Protein AF-A0A704VZH7-F1 (afdb_monomer_lite)

Sequence (239 aa):
MVPSTFSRLNAARALPVVLAALLFAGCGTQAPDQSAAYMQGSAQADSAFYLHQMQQSADDSKTNWQLLAIHALLKEGKSQQAVDLFNQLPQNLNDTQRREQSLLAVEIKLAQKDVAGAQALLDKLKPADFAPNQQARYWQAQIVASQGRPSLTLLRALIAQEPLLAAKDKQKNIDATWQALSAMTQDQARTLVINADENVLQGWLDLQRVWFDNRNDPDMLKAGIADWQKRYPQNPGAK

Secondary structure (DSSP, 8-state):
-----PPP-------------------------TTHHHHTTSS---HHHHHHHHHH--HHHHHHHHHHHHHHHHHTT-HHHHHHHHHT--S---HHHHHHHHHHHHHHHHHTT-HHHHHHHHTT--GGGS-HHHHHHHHHHHHHHTTT---HHHHHHHHHHGGGS-HHHHHHHHHHHHHHHHHS-HHHHHT----TT-HHHHHHHHHHHHHHHHTT-HHHHHHHHHHHHHH-TTSGGG-

pLDDT: mean 87.65, std 16.59, range [35.72, 98.38]

Foldseek 3Di:
DDDDDDDDDDDDDDDDDDDDDDPPPPPPPPDPLPLPCVLLPVDDDALVVLVVQLVVDDDPSNLSSLLNSLVRCLVVLVLVVSVVSLVVHDPDDDPSSVLSNLLSQLSSCVSVVVLVSSVVSLVPDDLVSDRLVSSLSSLVSQCSSCVLAQDPSNLCSLQSNLVSDDPVCNVVSVVSNLSSLLPDDPVRLVPDDDDPPPLLVVLSSQLSVLCVVCVVPPVSSVVSLQVSLVVCVPHSVSD

Structure (mmCIF, N/CA/C/O backbone):
data_AF-A0A704VZH7-F1
#
_entry.id   AF-A0A704VZH7-F1
#
loop_
_atom_site.group_PDB
_atom_site.id
_atom_site.type_symbol
_atom_site.label_atom_id
_atom_site.label_alt_id
_atom_site.label_comp_id
_atom_site.label_asym_id
_atom_site.label_entity_id
_atom_site.label_seq_id
_atom_site.pdbx_PDB_ins_code
_atom_site.Cartn_x
_atom_site.Cartn_y
_atom_site.Cartn_z
_atom_site.occupancy
_atom_site.B_iso_or_equiv
_atom_site.auth_seq_id
_atom_site.auth_comp_id
_atom_site.auth_asym_id
_atom_site.auth_atom_id
_atom_site.pdbx_PDB_model_num
ATOM 1 N N . MET A 1 1 ? -4.395 47.688 85.787 1.00 43.88 1 MET A N 1
ATOM 2 C CA . MET A 1 1 ? -5.096 46.440 86.161 1.00 43.88 1 MET A CA 1
ATOM 3 C C . MET A 1 1 ? -6.572 46.619 85.857 1.00 43.88 1 MET A C 1
ATOM 5 O O . MET A 1 1 ? -7.073 47.710 86.085 1.00 43.88 1 MET A O 1
ATOM 9 N N . VAL A 1 2 ? -7.218 45.533 85.423 1.00 35.72 2 VAL A N 1
ATOM 10 C CA . VAL A 1 2 ? -8.653 45.351 85.112 1.00 35.72 2 VAL A CA 1
ATOM 11 C C . VAL A 1 2 ? -9.038 45.605 83.636 1.00 35.72 2 VAL A C 1
ATOM 13 O O . VAL A 1 2 ? -8.547 46.566 83.046 1.00 35.72 2 VAL A O 1
ATOM 16 N N . PRO A 1 3 ? -9.822 44.690 83.017 1.00 46.97 3 PRO A N 1
ATOM 17 C CA . PRO A 1 3 ? -9.696 44.324 81.609 1.00 46.97 3 PRO A CA 1
ATOM 18 C C . PRO A 1 3 ? -10.975 44.550 80.773 1.00 46.97 3 PRO A C 1
ATOM 20 O O . PRO A 1 3 ? -11.988 45.069 81.231 1.00 46.97 3 PRO A O 1
ATOM 23 N N . SER A 1 4 ? -10.867 44.113 79.520 1.00 42.38 4 SER A N 1
ATOM 24 C CA . SER A 1 4 ? -11.836 43.981 78.431 1.00 42.38 4 SER A CA 1
ATOM 25 C C . SER A 1 4 ? -13.270 43.583 78.806 1.00 42.38 4 SER A C 1
ATOM 27 O O . SER A 1 4 ? -13.470 42.628 79.546 1.00 42.38 4 SER A O 1
ATOM 29 N N . THR A 1 5 ? -14.251 44.169 78.111 1.00 37.44 5 THR A N 1
ATOM 30 C CA . THR A 1 5 ? -15.445 43.460 77.607 1.00 37.44 5 THR A CA 1
ATOM 31 C C . THR A 1 5 ? -15.926 44.135 76.313 1.00 37.44 5 THR A C 1
ATOM 33 O O . THR A 1 5 ? -16.300 45.301 76.322 1.00 37.44 5 THR A O 1
ATOM 36 N N . PHE A 1 6 ? -15.890 43.418 75.184 1.00 43.56 6 PHE A N 1
ATOM 37 C CA . PHE A 1 6 ? -16.587 43.817 73.957 1.00 43.56 6 PHE A CA 1
ATOM 38 C C . PHE A 1 6 ? -17.848 42.971 73.789 1.00 43.56 6 PHE A C 1
ATOM 40 O O . PHE A 1 6 ? -17.854 41.759 74.009 1.00 43.56 6 PHE A O 1
ATOM 47 N N . SER A 1 7 ? -18.916 43.678 73.443 1.00 39.81 7 SER A N 1
ATOM 48 C CA . SER A 1 7 ? -20.311 43.267 73.460 1.00 39.81 7 SER A CA 1
ATOM 49 C C . SER A 1 7 ? -20.682 42.245 72.387 1.00 39.81 7 SER A C 1
ATOM 51 O O . SER A 1 7 ? -20.271 42.335 71.233 1.00 39.81 7 SER A O 1
ATOM 53 N N . ARG A 1 8 ? -21.583 41.333 72.764 1.00 43.78 8 ARG A N 1
ATOM 54 C CA . ARG A 1 8 ? -22.487 40.643 71.837 1.00 43.78 8 ARG A CA 1
ATOM 55 C C . ARG A 1 8 ? -23.510 41.642 71.302 1.00 43.78 8 ARG A C 1
ATOM 57 O O . ARG A 1 8 ? -24.107 42.351 72.105 1.00 43.78 8 ARG A O 1
ATOM 64 N N . LEU A 1 9 ? -23.802 41.605 70.004 1.00 47.41 9 LEU A N 1
ATOM 65 C CA . LEU A 1 9 ? -25.050 42.130 69.444 1.00 47.41 9 LEU A CA 1
ATOM 66 C C . LEU A 1 9 ? -25.565 41.170 68.364 1.00 47.41 9 LEU A C 1
ATOM 68 O O . LEU A 1 9 ? -24.988 41.032 67.291 1.00 47.41 9 LEU A O 1
ATOM 72 N N . ASN A 1 10 ? -26.657 40.490 68.714 1.00 40.19 10 ASN A N 1
ATOM 73 C CA . ASN A 1 10 ? -27.564 39.799 67.807 1.00 40.19 10 ASN A CA 1
ATOM 74 C C . ASN A 1 10 ? -28.525 40.828 67.192 1.00 40.19 10 ASN A C 1
ATOM 76 O O . ASN A 1 10 ? -29.166 41.568 67.933 1.00 40.19 10 ASN A O 1
ATOM 80 N N . ALA A 1 11 ? -28.708 40.796 65.874 1.00 48.50 11 ALA A N 1
ATOM 81 C CA . ALA A 1 11 ? -29.891 41.317 65.181 1.00 48.50 11 ALA A CA 1
ATOM 82 C C . ALA A 1 11 ? -30.062 40.475 63.901 1.00 48.50 11 ALA A C 1
ATOM 84 O O . ALA A 1 11 ? -29.218 40.506 63.017 1.00 48.50 11 ALA A O 1
ATOM 85 N N . ALA A 1 12 ? -30.916 39.451 63.894 1.00 44.41 12 ALA A N 1
ATOM 86 C CA . ALA A 1 12 ? -32.364 39.513 63.683 1.00 44.41 12 ALA A CA 1
ATOM 87 C C . ALA A 1 12 ? -32.774 39.926 62.250 1.00 44.41 12 ALA A C 1
ATOM 89 O O . ALA A 1 12 ? -32.899 41.100 61.938 1.00 44.41 12 ALA A O 1
ATOM 90 N N . ARG A 1 13 ? -33.044 38.883 61.447 1.00 47.06 13 ARG A N 1
ATOM 91 C CA . ARG A 1 13 ? -34.144 38.706 60.473 1.00 47.06 13 ARG A CA 1
ATOM 92 C C . ARG A 1 13 ? -34.463 39.833 59.476 1.00 47.06 13 ARG A C 1
ATOM 94 O O . ARG A 1 13 ? -35.111 40.803 59.838 1.00 47.06 13 ARG A O 1
ATOM 101 N N . ALA A 1 14 ? -34.301 39.512 58.191 1.00 41.50 14 ALA A N 1
ATOM 102 C CA . ALA A 1 14 ? -35.403 39.518 57.219 1.00 41.50 14 ALA A CA 1
ATOM 103 C C . ALA A 1 14 ? -34.992 38.720 55.966 1.00 41.50 14 ALA A C 1
ATOM 105 O O . ALA A 1 14 ? -34.075 39.108 55.252 1.00 41.50 14 ALA A O 1
ATOM 106 N N . LEU A 1 15 ? -35.662 37.592 55.718 1.00 50.41 15 LEU A N 1
ATOM 107 C CA . LEU A 1 15 ? -35.654 36.906 54.424 1.00 50.41 15 LEU A CA 1
ATOM 108 C C . LEU A 1 15 ? -36.840 37.446 53.610 1.00 50.41 15 LEU A C 1
ATOM 110 O O . LEU A 1 15 ? -37.916 37.635 54.184 1.00 50.41 15 LEU A O 1
ATOM 114 N N . PRO A 1 16 ? -36.702 37.560 52.284 1.00 53.34 16 PRO A N 1
ATOM 115 C CA . PRO A 1 16 ? -37.671 36.857 51.460 1.00 53.34 16 PRO A CA 1
ATOM 116 C C . PRO A 1 16 ? -37.002 36.018 50.371 1.00 53.34 16 PRO A C 1
ATOM 118 O O . PRO A 1 16 ? -36.033 36.402 49.722 1.00 53.34 16 PRO A O 1
ATOM 121 N N . VAL A 1 17 ? -37.579 34.834 50.213 1.00 52.22 17 VAL A N 1
ATOM 122 C CA . VAL A 1 17 ? -37.352 33.846 49.167 1.00 52.22 17 VAL A CA 1
ATOM 123 C C . VAL A 1 17 ? -37.644 34.461 47.797 1.00 52.22 17 VAL A C 1
ATOM 125 O O . VAL A 1 17 ? -38.766 34.895 47.555 1.00 52.22 17 VAL A O 1
ATOM 128 N N . VAL A 1 18 ? -36.678 34.406 46.877 1.00 52.62 18 VAL A N 1
ATOM 129 C CA . VAL A 1 18 ? -36.961 34.331 45.437 1.00 52.62 18 VAL A CA 1
ATOM 130 C C . VAL A 1 18 ? -36.195 33.143 44.878 1.00 52.62 18 VAL A C 1
ATOM 132 O O . VAL A 1 18 ? -34.998 33.183 44.605 1.00 52.62 18 VAL A O 1
ATOM 135 N N . LEU A 1 19 ? -36.944 32.053 44.773 1.00 47.94 19 LEU A N 1
ATOM 136 C CA . LEU A 1 19 ? -36.647 30.867 44.000 1.00 47.94 19 LEU A CA 1
ATOM 137 C C . LEU A 1 19 ? -36.715 31.270 42.515 1.00 47.94 19 LEU A C 1
ATOM 139 O O . LEU A 1 19 ? -37.806 31.416 41.970 1.00 47.94 19 LEU A O 1
ATOM 143 N N . ALA A 1 20 ? -35.570 31.489 41.868 1.00 50.47 20 ALA A N 1
ATOM 144 C CA . ALA A 1 20 ? -35.488 31.588 40.412 1.00 50.47 20 ALA A CA 1
ATOM 145 C C . ALA A 1 20 ? -34.953 30.260 39.876 1.00 50.47 20 ALA A C 1
ATOM 147 O O . ALA A 1 20 ? -33.755 29.981 39.876 1.00 50.47 20 ALA A O 1
ATOM 148 N N . ALA A 1 21 ? -35.906 29.414 39.503 1.00 51.66 21 ALA A N 1
ATOM 149 C CA . ALA A 1 21 ? -35.691 28.195 38.759 1.00 51.66 21 ALA A CA 1
ATOM 150 C C . ALA A 1 21 ? -35.175 28.502 37.341 1.00 51.66 21 ALA A C 1
ATOM 152 O O . ALA A 1 21 ? -35.457 29.559 36.783 1.00 51.66 21 ALA A O 1
ATOM 153 N N . LEU A 1 22 ? -34.532 27.486 36.758 1.00 53.69 22 LEU A N 1
ATOM 154 C CA . LEU A 1 22 ? -34.367 27.259 35.319 1.00 53.69 22 LEU A CA 1
ATOM 155 C C . LEU A 1 22 ? -33.364 28.151 34.580 1.00 53.69 22 LEU A C 1
ATOM 157 O O . LEU A 1 22 ? -33.727 29.112 33.916 1.00 53.69 22 LEU A O 1
ATOM 161 N N . LEU A 1 23 ? -32.123 27.662 34.524 1.00 49.94 23 LEU A N 1
ATOM 162 C CA . LEU A 1 23 ? -31.341 27.673 33.285 1.00 49.94 23 LEU A CA 1
ATOM 163 C C . LEU A 1 23 ? -30.754 26.275 33.025 1.00 49.94 23 LEU A C 1
ATOM 165 O O . LEU A 1 23 ? -29.550 26.097 32.898 1.00 49.94 23 LEU A O 1
ATOM 169 N N . PHE A 1 24 ? -31.629 25.269 32.912 1.00 51.25 24 PHE A N 1
ATOM 170 C CA . PHE A 1 24 ? -31.344 24.109 32.060 1.00 51.25 24 PHE A CA 1
ATOM 171 C C . PHE A 1 24 ? -31.774 24.463 30.633 1.00 51.25 24 PHE A C 1
ATOM 173 O O . PHE A 1 24 ? -32.746 23.935 30.100 1.00 51.25 24 PHE A O 1
ATOM 180 N N . ALA A 1 25 ? -31.047 25.392 30.013 1.00 49.38 25 ALA A N 1
ATOM 181 C CA . ALA A 1 25 ? -31.021 25.485 28.562 1.00 49.38 25 ALA A CA 1
ATOM 182 C C . ALA A 1 25 ? -30.139 24.335 28.061 1.00 49.38 25 ALA A C 1
ATOM 184 O O . ALA A 1 25 ? -28.952 24.500 27.791 1.00 49.38 25 ALA A O 1
ATOM 185 N N . GLY A 1 26 ? -30.725 23.138 28.006 1.00 44.09 26 GLY A N 1
ATOM 186 C CA . GLY A 1 26 ? -30.193 22.015 27.250 1.00 44.09 26 GLY A CA 1
ATOM 187 C C . GLY A 1 26 ? -30.273 22.329 25.761 1.00 44.09 26 GLY A C 1
ATOM 188 O O . GLY A 1 26 ? -31.129 21.802 25.058 1.00 44.09 26 GLY A O 1
ATOM 189 N N . CYS A 1 27 ? -29.386 23.193 25.273 1.00 45.16 27 CYS A N 1
ATOM 190 C CA . CYS A 1 27 ? -28.988 23.139 23.879 1.00 45.16 27 CYS A CA 1
ATOM 191 C C . CYS A 1 27 ? -28.125 21.888 23.748 1.00 45.16 27 CYS A C 1
ATOM 193 O O . CYS A 1 27 ? -26.969 21.878 24.163 1.00 45.16 27 CYS A O 1
ATOM 195 N N . GLY A 1 28 ? -28.714 20.815 23.221 1.00 41.88 28 GLY A N 1
ATOM 196 C CA . GLY A 1 28 ? -27.990 19.638 22.762 1.00 41.88 28 GLY A CA 1
ATOM 197 C C . GLY A 1 28 ? -27.091 20.003 21.585 1.00 41.88 28 GLY A C 1
ATOM 198 O O . GLY A 1 28 ? -27.359 19.635 20.450 1.00 41.88 28 GLY A O 1
ATOM 199 N N . THR A 1 29 ? -26.024 20.751 21.838 1.00 44.78 29 THR A N 1
ATOM 200 C CA . THR A 1 29 ? -24.844 20.707 20.992 1.00 44.78 29 THR A CA 1
ATOM 201 C C . THR A 1 29 ? -24.111 19.450 21.422 1.00 44.78 29 THR A C 1
ATOM 203 O O . THR A 1 29 ? -23.465 19.445 22.471 1.00 44.78 29 THR A O 1
ATOM 206 N N . GLN A 1 30 ? -24.266 18.358 20.664 1.00 49.56 30 GLN A N 1
ATOM 207 C CA . GLN A 1 30 ? -23.323 17.245 20.758 1.00 49.56 30 GLN A CA 1
ATOM 208 C C . GLN A 1 30 ? -21.920 17.857 20.763 1.00 49.56 30 GLN A C 1
ATOM 210 O O . GLN A 1 30 ? -21.605 18.678 19.896 1.00 49.56 30 GLN A O 1
ATOM 215 N N . ALA A 1 31 ? -21.125 17.542 21.790 1.00 53.03 31 ALA A N 1
ATOM 216 C CA . ALA A 1 31 ? -19.732 17.957 21.819 1.00 53.03 31 ALA A CA 1
ATOM 217 C C . ALA A 1 31 ? -19.108 17.566 20.468 1.00 53.03 31 ALA A C 1
ATOM 219 O O . ALA A 1 31 ? -19.376 16.457 19.997 1.00 53.03 31 ALA A O 1
ATOM 220 N N . PRO A 1 32 ? -18.361 18.467 19.805 1.00 59.22 32 PRO A N 1
ATOM 221 C CA . PRO A 1 32 ? -17.815 18.185 18.486 1.00 59.22 32 PRO A CA 1
ATOM 222 C C . PRO A 1 32 ? -17.031 16.873 18.543 1.00 59.22 32 PRO A C 1
ATOM 224 O O . PRO A 1 32 ? -16.183 16.708 19.421 1.00 59.22 32 PRO A O 1
ATOM 227 N N . ASP A 1 33 ? -17.353 15.938 17.645 1.00 71.75 33 ASP A N 1
ATOM 228 C CA . ASP A 1 33 ? -16.717 14.622 17.605 1.00 71.75 33 ASP A CA 1
ATOM 229 C C . ASP A 1 33 ? -15.211 14.788 17.369 1.00 71.75 33 ASP A C 1
ATOM 231 O O . ASP A 1 33 ? -14.746 15.047 16.256 1.00 71.75 33 ASP A O 1
ATOM 235 N N . GLN A 1 34 ? -14.438 14.653 18.445 1.00 83.44 34 GLN A N 1
ATOM 236 C CA . GLN A 1 34 ? -12.992 14.869 18.439 1.00 83.44 34 GLN A CA 1
ATOM 237 C C . GLN A 1 34 ? -12.253 13.810 17.611 1.00 83.44 34 GLN A C 1
ATOM 239 O O . GLN A 1 34 ? -11.097 14.017 17.244 1.00 83.44 34 GLN A O 1
ATOM 244 N N . SER A 1 35 ? -12.914 12.693 17.288 1.00 86.62 35 SER A N 1
ATOM 245 C CA . SER A 1 35 ? -12.331 11.603 16.507 1.00 86.62 35 SER A CA 1
ATOM 246 C C . SER A 1 35 ? -12.284 11.893 15.001 1.00 86.62 35 SER A C 1
ATOM 248 O O . SER A 1 35 ? -11.485 11.281 14.291 1.00 86.62 35 SER A O 1
ATOM 250 N N . ALA A 1 36 ? -13.069 12.857 14.500 1.00 86.69 36 ALA A N 1
ATOM 251 C CA . ALA A 1 36 ? -13.223 13.109 13.065 1.00 86.69 36 ALA A CA 1
ATOM 252 C C . ALA A 1 36 ? -11.896 13.451 12.361 1.00 86.69 36 ALA A C 1
ATOM 254 O O . ALA A 1 36 ? -11.597 12.898 11.302 1.00 86.69 36 ALA A O 1
ATOM 255 N N . ALA A 1 37 ? -11.066 14.305 12.971 1.00 87.94 37 ALA A N 1
ATOM 256 C CA . ALA A 1 37 ? -9.752 14.668 12.430 1.00 87.94 37 ALA A CA 1
ATOM 257 C C . ALA A 1 37 ? -8.802 13.457 12.343 1.00 87.94 37 ALA A C 1
ATOM 259 O O . ALA A 1 37 ? -8.052 13.298 11.380 1.00 87.94 37 ALA A O 1
ATOM 260 N N . TYR A 1 38 ? -8.873 12.553 13.320 1.00 90.94 38 TYR A N 1
ATOM 261 C CA . TYR A 1 38 ? -8.062 11.338 13.335 1.00 90.94 38 TYR A CA 1
ATOM 262 C C . TYR A 1 38 ? -8.566 10.307 12.318 1.00 90.94 38 TYR A C 1
ATOM 264 O O . TYR A 1 38 ? -7.760 9.727 11.593 1.00 90.94 38 TYR A O 1
ATOM 272 N N . MET A 1 39 ? -9.887 10.136 12.183 1.00 88.19 39 MET A N 1
ATOM 273 C CA . MET A 1 39 ? -10.499 9.258 11.171 1.00 88.19 39 MET A CA 1
ATOM 274 C C . MET A 1 39 ? -10.162 9.703 9.740 1.00 88.19 39 MET A C 1
ATOM 276 O O . MET A 1 39 ? -9.911 8.874 8.864 1.00 88.19 39 MET A O 1
ATOM 280 N N . GLN A 1 40 ? -10.088 11.016 9.505 1.00 84.69 40 GLN A N 1
ATOM 281 C CA . GLN A 1 40 ? -9.649 11.598 8.231 1.00 84.69 40 GLN A CA 1
ATOM 282 C C . GLN A 1 40 ? -8.122 11.558 8.037 1.00 84.69 40 GLN A C 1
ATOM 284 O O . GLN A 1 40 ? -7.631 11.825 6.941 1.00 84.69 40 GLN A O 1
ATOM 289 N N . GLY A 1 41 ? -7.357 11.225 9.080 1.00 84.56 41 GLY A N 1
ATOM 290 C CA . GLY A 1 41 ? -5.897 11.163 9.044 1.00 84.56 41 GLY A CA 1
ATOM 291 C C . GLY A 1 41 ? -5.192 12.522 9.077 1.00 84.56 41 GLY A C 1
ATOM 292 O O . GLY A 1 41 ? -3.986 12.567 8.832 1.00 84.56 41 GLY A O 1
ATOM 293 N N . SER A 1 42 ? -5.903 13.614 9.384 1.00 82.50 42 SER A N 1
ATOM 294 C CA . SER A 1 42 ? -5.305 14.947 9.570 1.00 82.50 42 SER A CA 1
ATOM 295 C C . SER A 1 42 ? -4.624 15.103 10.934 1.00 82.50 42 SER A C 1
ATOM 297 O O . SER A 1 42 ? -3.753 15.957 11.092 1.00 82.50 42 SER A O 1
ATOM 299 N N . ALA A 1 43 ? -4.963 14.238 11.892 1.00 86.00 43 ALA A N 1
ATOM 300 C CA . ALA A 1 43 ? -4.273 14.083 13.166 1.00 86.00 43 ALA A CA 1
ATOM 301 C C . ALA A 1 43 ? -3.862 12.618 13.388 1.00 86.00 43 ALA A C 1
ATOM 303 O O . ALA A 1 43 ? -4.512 11.693 12.899 1.00 86.00 43 ALA A O 1
ATOM 304 N N . GLN A 1 44 ? -2.776 12.400 14.131 1.00 88.25 44 GLN A N 1
ATOM 305 C CA . GLN A 1 44 ? -2.246 11.071 14.454 1.00 88.25 44 GLN A CA 1
ATOM 306 C C . GLN A 1 44 ? -1.830 11.022 15.925 1.00 88.25 44 GLN A C 1
ATOM 308 O O . GLN A 1 44 ? -1.321 12.004 16.460 1.00 88.25 44 GLN A O 1
ATOM 313 N N . ALA A 1 45 ? -2.047 9.878 16.562 1.00 93.94 45 ALA A N 1
ATOM 314 C CA . ALA A 1 45 ? -1.629 9.572 17.921 1.00 93.94 45 ALA A CA 1
ATOM 315 C C . ALA A 1 45 ? -1.331 8.068 18.036 1.00 93.94 45 ALA A C 1
ATOM 317 O O . ALA A 1 45 ? -1.509 7.313 17.075 1.00 93.94 45 ALA A O 1
ATOM 318 N N . ASP A 1 46 ? -0.840 7.645 19.195 1.00 95.75 46 ASP A N 1
ATOM 319 C CA . ASP A 1 46 ? -0.562 6.241 19.480 1.00 95.75 46 ASP A CA 1
ATOM 320 C C . ASP A 1 46 ? -1.807 5.488 19.982 1.00 95.75 46 ASP A C 1
ATOM 322 O O . ASP A 1 46 ? -2.870 6.058 20.255 1.00 95.75 46 ASP A O 1
ATOM 326 N N . SER A 1 47 ? -1.674 4.168 20.100 1.00 96.38 47 SER A N 1
ATOM 327 C CA . SER A 1 47 ? -2.745 3.309 20.600 1.00 96.38 47 SER A CA 1
ATOM 328 C C . SER A 1 47 ? -3.141 3.649 22.033 1.00 96.38 47 SER A C 1
ATOM 330 O O . SER A 1 47 ? -4.322 3.569 22.360 1.00 96.38 47 SER A O 1
ATOM 332 N N . ALA A 1 48 ? -2.197 4.061 22.885 1.00 96.81 48 ALA A N 1
ATOM 333 C CA . ALA A 1 48 ? -2.470 4.392 24.280 1.00 96.81 48 ALA A CA 1
ATOM 334 C C . ALA A 1 48 ? -3.411 5.598 24.394 1.00 96.81 48 ALA A C 1
ATOM 336 O O . ALA A 1 48 ? -4.391 5.549 25.142 1.00 96.81 48 ALA A O 1
ATOM 337 N N . PHE A 1 49 ? -3.165 6.642 23.602 1.00 96.81 49 PHE A N 1
ATOM 338 C CA . PHE A 1 49 ? -4.038 7.802 23.499 1.00 96.81 49 PHE A CA 1
ATOM 339 C C . PHE A 1 49 ? -5.436 7.407 23.013 1.00 96.81 49 PHE A C 1
ATOM 341 O O . PHE A 1 49 ? -6.425 7.759 23.655 1.00 96.81 49 PHE A O 1
ATOM 348 N N . TYR A 1 50 ? -5.542 6.641 21.923 1.00 96.50 50 TYR A N 1
ATOM 349 C CA . TYR A 1 50 ? -6.848 6.244 21.384 1.00 96.50 50 TYR A CA 1
ATOM 350 C C . TYR A 1 50 ? -7.638 5.344 22.339 1.00 96.50 50 TYR A C 1
ATOM 352 O O . TYR A 1 50 ? -8.840 5.539 22.512 1.00 96.50 50 TYR A O 1
ATOM 360 N N . LEU A 1 51 ? -6.972 4.404 23.014 1.00 96.06 51 LEU A N 1
ATOM 361 C CA . LEU A 1 51 ? -7.590 3.552 24.033 1.00 96.06 51 LEU A CA 1
ATOM 362 C C . LEU A 1 51 ? -8.100 4.371 25.223 1.00 96.06 51 LEU A C 1
ATOM 364 O O . LEU A 1 51 ? -9.192 4.110 25.725 1.00 96.06 51 LEU A O 1
ATOM 368 N N . HIS A 1 52 ? -7.342 5.381 25.649 1.00 95.38 52 HIS A N 1
ATOM 369 C CA . HIS A 1 52 ? -7.766 6.295 26.703 1.00 95.38 52 HIS A CA 1
ATOM 370 C C . HIS A 1 52 ? -8.995 7.116 26.280 1.00 95.38 52 HIS A C 1
ATOM 372 O O . HIS A 1 52 ? -9.971 7.186 27.024 1.00 95.38 52 HIS A O 1
ATOM 378 N N . GLN A 1 53 ? -9.004 7.668 25.061 1.00 94.12 53 GLN A N 1
ATOM 379 C CA . GLN A 1 53 ? -10.166 8.394 24.528 1.00 94.12 53 GLN A CA 1
ATOM 380 C C . GLN A 1 53 ? -11.404 7.498 24.381 1.00 94.12 53 GLN A C 1
ATOM 382 O O . GLN A 1 53 ? -12.521 7.916 24.693 1.00 94.12 53 GLN A O 1
ATOM 387 N N . MET A 1 54 ? -11.214 6.238 23.981 1.00 94.06 54 MET A N 1
ATOM 388 C CA . MET A 1 54 ? -12.282 5.241 23.890 1.00 94.06 54 MET A CA 1
ATOM 389 C C . MET A 1 54 ? -12.956 4.986 25.248 1.00 94.06 54 MET A C 1
ATOM 391 O O . MET A 1 54 ? -14.174 4.826 25.297 1.00 94.06 54 MET A O 1
ATOM 395 N N . GLN A 1 55 ? -12.199 4.962 26.352 1.00 91.12 55 GLN A N 1
ATOM 396 C CA . GLN A 1 55 ? -12.750 4.762 27.702 1.00 91.12 55 GLN A CA 1
ATOM 397 C C . GLN A 1 55 ? -13.569 5.958 28.204 1.00 91.12 55 GLN A C 1
ATOM 399 O O . GLN A 1 55 ? -14.462 5.778 29.030 1.00 91.12 55 GLN A O 1
ATOM 404 N N . GLN A 1 56 ? -13.278 7.163 27.708 1.00 90.25 56 GLN A N 1
ATOM 405 C CA . GLN A 1 56 ? -13.968 8.401 28.089 1.00 90.25 56 GLN A CA 1
ATOM 406 C C . GLN A 1 56 ? -15.146 8.755 27.173 1.00 90.25 56 GLN A C 1
ATOM 408 O O . GLN A 1 56 ? -15.886 9.695 27.456 1.00 90.25 56 GLN A O 1
ATOM 413 N N . SER A 1 57 ? -15.323 8.017 26.077 1.00 89.69 57 SER A N 1
ATOM 414 C CA . SER A 1 57 ? -16.331 8.294 25.054 1.00 89.69 57 SER A CA 1
ATOM 415 C C . SER A 1 57 ? -17.512 7.325 25.128 1.00 89.69 57 SER A C 1
ATOM 417 O O . SER A 1 57 ? -17.390 6.194 25.604 1.00 89.69 57 SER A O 1
ATOM 419 N N . ALA A 1 58 ? -18.651 7.750 24.585 1.00 84.75 58 ALA A N 1
ATOM 420 C CA . ALA A 1 58 ? -19.841 6.924 24.393 1.00 84.75 58 ALA A CA 1
ATOM 421 C C . ALA A 1 58 ? -20.200 6.804 22.899 1.00 84.75 58 ALA A C 1
ATOM 423 O O . ALA A 1 58 ? -19.642 7.514 22.058 1.00 84.75 58 ALA A O 1
ATOM 424 N N . ASP A 1 59 ? -21.114 5.881 22.592 1.00 83.00 59 ASP A N 1
ATOM 425 C CA . ASP A 1 59 ? -21.781 5.725 21.292 1.00 83.00 59 ASP A CA 1
ATOM 426 C C . ASP A 1 59 ? -20.829 5.686 20.076 1.00 83.00 59 ASP A C 1
ATOM 428 O O . ASP A 1 59 ? -19.857 4.922 20.044 1.00 83.00 59 ASP A O 1
ATOM 432 N N . ASP A 1 60 ? -21.108 6.491 19.049 1.00 79.44 60 ASP A N 1
ATOM 433 C CA . ASP A 1 60 ? -20.351 6.510 17.797 1.00 79.44 60 ASP A CA 1
ATOM 434 C C . ASP A 1 60 ? -18.912 6.997 17.979 1.00 79.44 60 ASP A C 1
ATOM 436 O O . ASP A 1 60 ? -17.993 6.410 17.403 1.00 79.44 60 ASP A O 1
ATOM 440 N N . SER A 1 61 ? -18.678 8.006 18.826 1.00 85.75 61 SER A N 1
ATOM 441 C CA . SER A 1 61 ? -17.319 8.482 19.109 1.00 85.75 61 SER A CA 1
ATOM 442 C C . SER A 1 61 ? -16.472 7.388 19.756 1.00 85.75 61 SER A C 1
ATOM 444 O O . SER A 1 61 ? -15.302 7.232 19.404 1.00 85.75 61 SER A O 1
ATOM 446 N N . LYS A 1 62 ? -17.054 6.569 20.644 1.00 92.62 62 LYS A N 1
ATOM 447 C CA . LYS A 1 62 ? -16.359 5.402 21.210 1.00 92.62 62 LYS A CA 1
ATOM 448 C C . LYS A 1 62 ? -15.933 4.421 20.118 1.00 92.62 62 LYS A C 1
ATOM 450 O O . LYS A 1 62 ? -14.791 3.968 20.126 1.00 92.62 62 LYS A O 1
ATOM 455 N N . THR A 1 63 ? -16.824 4.125 19.174 1.00 95.12 63 THR A N 1
ATOM 456 C CA . THR A 1 63 ? -16.537 3.215 18.054 1.00 95.12 63 THR A CA 1
ATOM 457 C C . THR A 1 63 ? -15.440 3.771 17.145 1.00 95.12 63 THR A C 1
ATOM 459 O O . THR A 1 63 ? -14.539 3.036 16.745 1.00 95.12 63 THR A O 1
ATOM 462 N N . ASN A 1 64 ? -15.445 5.078 16.875 1.00 95.38 64 AS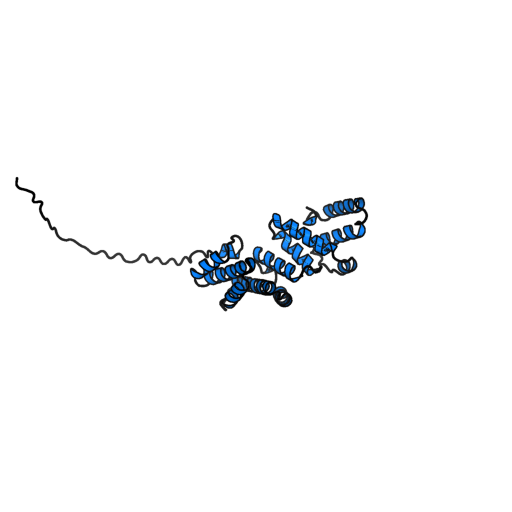N A N 1
ATOM 463 C CA . ASN A 1 64 ? -14.390 5.728 16.096 1.00 95.38 64 ASN A CA 1
ATOM 464 C C . ASN A 1 64 ? -13.024 5.608 16.794 1.00 95.38 64 ASN A C 1
ATOM 466 O O . ASN A 1 64 ? -12.042 5.210 16.166 1.00 95.38 64 ASN A O 1
ATOM 470 N N . TRP A 1 65 ? -12.954 5.868 18.105 1.00 96.38 65 TRP A N 1
ATOM 471 C CA . TRP A 1 65 ? -11.719 5.681 18.877 1.00 96.38 65 TRP A CA 1
ATOM 472 C C . TRP A 1 65 ? -11.259 4.228 18.930 1.00 96.38 65 TRP A C 1
ATOM 474 O O . TRP A 1 65 ? -10.060 3.970 18.863 1.00 96.38 65 TRP A O 1
ATOM 484 N N . GLN A 1 66 ? -12.193 3.279 18.999 1.00 97.31 66 GLN A N 1
ATOM 485 C CA . GLN A 1 66 ? -11.882 1.854 18.931 1.00 97.31 66 GLN A CA 1
ATOM 486 C 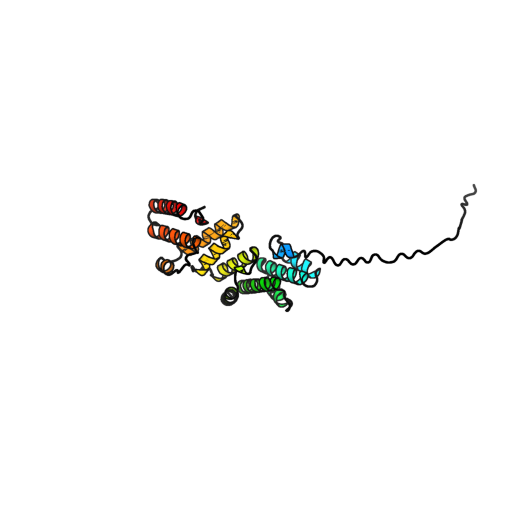C . GLN A 1 66 ? -11.223 1.493 17.593 1.00 97.31 66 GLN A C 1
ATOM 488 O O . GLN A 1 66 ? -10.176 0.851 17.586 1.00 97.31 66 GLN A O 1
ATOM 493 N N . LEU A 1 67 ? -11.778 1.947 16.464 1.00 97.50 67 LEU A N 1
ATOM 494 C CA . LEU A 1 67 ? -11.206 1.721 15.130 1.00 97.50 67 LEU A CA 1
ATOM 495 C C . LEU A 1 67 ? -9.801 2.334 14.995 1.00 97.50 67 LEU A C 1
ATOM 497 O O . LEU A 1 67 ? -8.874 1.668 14.528 1.00 97.50 67 LEU A O 1
ATOM 501 N N . LEU A 1 68 ? -9.617 3.567 15.477 1.00 96.81 68 LEU A N 1
ATOM 502 C CA . LEU A 1 68 ? -8.314 4.245 15.504 1.00 96.81 68 LEU A CA 1
ATOM 503 C C . LEU A 1 68 ? -7.292 3.498 16.371 1.00 96.81 68 LEU A C 1
ATOM 505 O O . LEU A 1 68 ? -6.145 3.313 15.958 1.00 96.81 68 LEU A O 1
ATOM 509 N N . ALA A 1 69 ? -7.713 3.018 17.544 1.00 97.94 69 ALA A N 1
ATOM 510 C CA . ALA A 1 69 ? -6.877 2.218 18.429 1.00 97.94 69 ALA A CA 1
ATOM 511 C C . ALA A 1 69 ? -6.440 0.910 17.759 1.00 97.94 69 ALA A C 1
ATOM 513 O O . ALA A 1 69 ? -5.260 0.577 17.821 1.00 97.94 69 ALA A O 1
ATOM 514 N N . ILE A 1 70 ? -7.343 0.199 17.071 1.00 98.31 70 ILE A N 1
ATOM 515 C CA . ILE A 1 70 ? -7.003 -1.028 16.330 1.00 98.31 70 ILE A CA 1
ATOM 516 C C . ILE A 1 70 ? -5.925 -0.730 15.278 1.00 98.31 70 ILE A C 1
ATOM 518 O O . ILE A 1 70 ? -4.913 -1.431 15.241 1.00 98.31 70 ILE A O 1
ATOM 522 N N . HIS A 1 71 ? -6.090 0.325 14.470 1.00 97.06 71 HIS A N 1
ATOM 523 C CA . HIS A 1 71 ? -5.081 0.710 13.474 1.00 97.06 71 HIS A CA 1
ATOM 524 C C . HIS A 1 71 ? -3.712 0.987 14.117 1.00 97.06 71 HIS A C 1
ATOM 526 O O . HIS A 1 71 ? -2.680 0.490 13.657 1.00 97.06 71 HIS A O 1
ATOM 532 N N . ALA A 1 72 ? -3.693 1.771 15.198 1.00 97.56 72 ALA A N 1
ATOM 533 C CA . ALA A 1 72 ? -2.461 2.117 15.899 1.00 97.56 72 ALA A CA 1
ATOM 534 C C . ALA A 1 72 ? -1.790 0.889 16.533 1.00 97.56 72 ALA A C 1
ATOM 536 O O . ALA A 1 72 ? -0.582 0.715 16.397 1.00 97.56 72 ALA A O 1
ATOM 537 N N . LEU A 1 73 ? -2.566 -0.016 17.138 1.00 98.25 73 LEU A N 1
ATOM 538 C CA . LEU A 1 73 ? -2.063 -1.280 17.684 1.00 98.25 73 LEU A CA 1
ATOM 539 C C . LEU A 1 73 ? -1.396 -2.138 16.599 1.00 98.25 73 LEU A C 1
ATOM 541 O O . LEU A 1 73 ? -0.330 -2.702 16.844 1.00 98.25 73 LEU A O 1
ATOM 545 N N . LEU A 1 74 ? -1.974 -2.205 15.394 1.00 97.31 74 LEU A N 1
ATOM 546 C CA . LEU A 1 74 ? -1.372 -2.918 14.260 1.00 97.31 74 LEU A CA 1
ATOM 547 C C . LEU A 1 74 ? -0.048 -2.280 13.829 1.00 97.31 74 LEU A C 1
ATOM 549 O O . LEU A 1 74 ? 0.937 -2.991 13.632 1.00 97.31 74 LEU A O 1
ATOM 553 N N . LYS A 1 75 ? 0.007 -0.945 13.744 1.00 95.31 75 LYS A N 1
ATOM 554 C CA . LYS A 1 75 ? 1.246 -0.207 13.442 1.00 95.31 75 LYS A CA 1
ATOM 555 C C . LYS A 1 75 ? 2.339 -0.412 14.487 1.00 95.31 75 LYS A C 1
ATOM 557 O O . LYS A 1 75 ? 3.514 -0.464 14.139 1.00 95.31 75 LYS A O 1
ATOM 562 N N . GLU A 1 76 ? 1.955 -0.542 15.749 1.00 97.06 76 GLU A N 1
ATOM 563 C CA . GLU A 1 76 ? 2.861 -0.803 16.870 1.00 97.06 76 GLU A CA 1
ATOM 564 C C . GLU A 1 76 ? 3.252 -2.287 17.004 1.00 97.06 76 GLU A C 1
ATOM 566 O O . GLU A 1 76 ? 4.000 -2.647 17.911 1.00 97.06 76 GLU A O 1
ATOM 571 N N . GLY A 1 77 ? 2.747 -3.169 16.133 1.00 96.12 77 GLY A N 1
ATOM 572 C CA . GLY A 1 77 ? 3.029 -4.607 16.173 1.00 96.12 77 GLY A CA 1
ATOM 573 C C . GLY A 1 77 ? 2.279 -5.374 17.269 1.00 96.12 77 GLY A C 1
ATOM 574 O O . GLY A 1 77 ? 2.538 -6.558 17.486 1.00 96.12 77 GLY A O 1
ATOM 575 N N . LYS A 1 78 ? 1.314 -4.742 17.947 1.00 97.25 78 LYS A N 1
ATOM 576 C CA . LYS A 1 78 ? 0.462 -5.344 18.988 1.00 97.25 78 LYS A CA 1
ATOM 577 C C . LYS A 1 78 ? -0.727 -6.089 18.365 1.00 97.25 78 LYS A C 1
ATOM 579 O O . LYS A 1 78 ? -1.883 -5.869 18.731 1.00 97.25 78 LYS A O 1
ATOM 584 N N . SER A 1 79 ? -0.448 -6.993 17.425 1.00 95.19 79 SER A N 1
ATOM 585 C CA . SER A 1 79 ? -1.460 -7.641 16.576 1.00 95.19 79 SER A CA 1
ATOM 586 C C . SER A 1 79 ? -2.535 -8.396 17.359 1.00 95.19 79 SER A C 1
ATOM 588 O O . SER A 1 79 ? -3.701 -8.343 16.983 1.00 95.19 79 SER A O 1
ATOM 590 N N . GLN A 1 80 ? -2.172 -9.065 18.461 1.00 96.19 80 GLN A N 1
ATOM 591 C CA . GLN A 1 80 ? -3.150 -9.793 19.275 1.00 96.19 80 GLN A CA 1
ATOM 592 C C . GLN A 1 80 ? -4.159 -8.842 19.930 1.00 96.19 80 GLN A C 1
ATOM 594 O O . GLN A 1 80 ? -5.360 -9.053 19.813 1.00 96.19 80 GLN A O 1
ATOM 599 N N . GLN A 1 81 ? -3.682 -7.747 20.532 1.00 97.31 81 GLN A N 1
ATOM 600 C CA . GLN A 1 81 ? -4.559 -6.741 21.139 1.00 97.31 81 GLN A CA 1
ATOM 601 C C . GLN A 1 81 ? -5.465 -6.085 20.092 1.00 97.31 81 GLN A C 1
ATOM 603 O O . GLN A 1 81 ? -6.637 -5.838 20.363 1.00 97.31 81 GLN A O 1
ATOM 608 N N . ALA A 1 82 ? -4.944 -5.836 18.885 1.00 98.00 82 ALA A N 1
ATOM 609 C CA . ALA A 1 82 ? -5.740 -5.307 17.782 1.00 98.00 82 ALA A CA 1
ATOM 610 C C . ALA A 1 82 ? -6.877 -6.261 17.385 1.00 98.00 82 ALA A C 1
ATOM 612 O O . ALA A 1 82 ? -8.005 -5.816 17.197 1.00 98.00 82 ALA A O 1
ATOM 613 N N . VAL A 1 83 ? -6.601 -7.567 17.294 1.00 97.94 83 VAL A N 1
ATOM 614 C CA . VAL A 1 83 ? -7.605 -8.596 16.971 1.00 97.94 83 VAL A CA 1
ATOM 615 C C . VAL A 1 83 ? -8.663 -8.693 18.068 1.00 97.94 83 VAL A C 1
ATOM 617 O O . VAL A 1 83 ? -9.856 -8.710 17.766 1.00 97.94 83 VAL A O 1
ATOM 620 N N . ASP A 1 84 ? -8.245 -8.717 19.333 1.00 97.88 84 ASP A N 1
ATOM 621 C CA . ASP A 1 84 ? -9.167 -8.793 20.469 1.00 97.88 84 ASP A CA 1
ATOM 622 C C . ASP A 1 84 ? -10.098 -7.574 20.497 1.00 97.88 84 ASP A C 1
ATOM 624 O O . ASP A 1 84 ? -11.310 -7.720 20.661 1.00 97.88 84 ASP A O 1
ATOM 628 N N . LEU A 1 85 ? -9.549 -6.377 20.260 1.00 97.81 85 LEU A N 1
ATOM 629 C CA . LEU A 1 85 ? -10.317 -5.137 20.195 1.00 97.81 85 LEU A CA 1
ATOM 630 C C . LEU A 1 85 ? -11.223 -5.071 18.955 1.00 97.81 85 LEU A C 1
ATOM 632 O O . LEU A 1 85 ? -12.334 -4.550 19.037 1.00 97.81 85 LEU A O 1
ATOM 636 N N . PHE A 1 86 ? -10.792 -5.630 17.824 1.00 98.06 86 PHE A N 1
ATOM 637 C CA . PHE A 1 86 ? -11.592 -5.730 16.601 1.00 98.06 86 PHE A CA 1
ATOM 638 C C . PHE A 1 86 ? -12.813 -6.638 16.780 1.00 98.06 86 PHE A C 1
ATOM 640 O O . PHE A 1 86 ? -13.911 -6.290 16.351 1.00 98.06 86 PHE A O 1
ATOM 647 N N . ASN A 1 87 ? -12.657 -7.766 17.475 1.00 97.31 87 ASN A N 1
ATOM 648 C CA . ASN A 1 87 ? -13.759 -8.690 17.766 1.00 97.31 87 ASN A CA 1
ATOM 649 C C . ASN A 1 87 ? -14.812 -8.099 18.721 1.00 97.31 87 ASN A C 1
ATOM 651 O O . ASN A 1 87 ? -15.917 -8.627 18.823 1.00 97.31 87 ASN A O 1
ATOM 655 N N . GLN A 1 88 ? -14.478 -7.005 19.411 1.00 96.19 88 GLN A N 1
ATOM 656 C CA . GLN A 1 88 ? -15.376 -6.268 20.301 1.00 96.19 88 GLN A CA 1
ATOM 657 C C . GLN A 1 8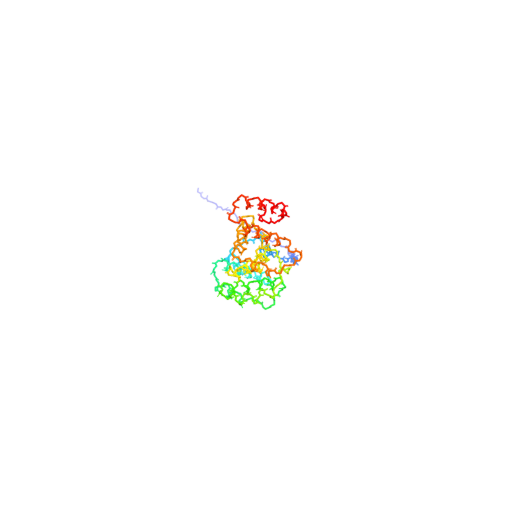8 ? -16.095 -5.105 19.601 1.00 96.19 88 GLN A C 1
ATOM 659 O O . GLN A 1 88 ? -16.771 -4.323 20.271 1.00 96.19 88 GLN A O 1
ATOM 664 N N . LEU A 1 89 ? -15.931 -4.929 18.284 1.00 96.56 89 LEU A N 1
ATOM 665 C CA . LEU A 1 89 ? -16.644 -3.881 17.554 1.00 96.56 89 LEU A CA 1
ATOM 666 C C . LEU A 1 89 ? -18.165 -4.121 17.607 1.00 96.56 89 LEU A C 1
ATOM 668 O O . LEU A 1 89 ? -18.619 -5.266 17.492 1.00 96.56 89 LEU A O 1
ATOM 672 N N . PRO A 1 90 ? -18.975 -3.059 17.758 1.00 94.75 90 PRO A N 1
ATOM 673 C CA . PRO A 1 90 ? -20.424 -3.193 17.734 1.00 94.75 90 PRO A CA 1
ATOM 674 C C . PRO A 1 90 ? -20.907 -3.659 16.353 1.00 94.75 90 PRO A C 1
ATOM 676 O O . PRO A 1 90 ? -20.309 -3.353 15.326 1.00 94.75 90 PRO A O 1
ATOM 679 N N . GLN A 1 91 ? -22.026 -4.387 16.317 1.00 90.06 91 GLN A N 1
ATOM 680 C CA . GLN A 1 91 ? -22.600 -4.901 15.063 1.00 90.06 91 GLN A CA 1
ATOM 681 C C . GLN A 1 91 ? -23.212 -3.787 14.193 1.00 90.06 91 GLN A C 1
ATOM 683 O O . GLN A 1 91 ? -23.172 -3.843 12.961 1.00 90.06 91 GLN A O 1
ATOM 688 N N . ASN A 1 92 ? -23.757 -2.750 14.833 1.00 91.50 92 ASN A N 1
ATOM 689 C CA . ASN A 1 92 ? -24.440 -1.642 14.171 1.00 91.50 92 ASN A CA 1
ATOM 690 C C . ASN A 1 92 ? -23.459 -0.512 13.834 1.00 91.50 92 ASN A C 1
ATOM 692 O O . ASN A 1 92 ? -23.491 0.545 14.453 1.00 91.50 92 ASN A O 1
ATOM 696 N N . LEU A 1 93 ? -22.583 -0.753 12.858 1.00 94.44 93 LEU A N 1
ATOM 697 C CA . LEU A 1 93 ? -21.669 0.264 12.329 1.00 94.44 93 LEU A CA 1
ATOM 698 C C . LEU A 1 93 ? -22.350 1.122 11.260 1.00 94.44 93 LEU A C 1
ATOM 700 O O . LEU A 1 93 ? -22.996 0.583 10.349 1.00 94.44 93 LEU A O 1
ATOM 704 N N . ASN A 1 94 ? -22.121 2.434 11.318 1.00 93.56 94 ASN A N 1
ATOM 705 C CA . ASN A 1 94 ? -22.430 3.329 10.204 1.00 93.56 94 ASN A CA 1
ATOM 706 C C . ASN A 1 94 ? -21.476 3.087 9.016 1.00 93.56 94 ASN A C 1
ATOM 708 O O . ASN A 1 94 ? -20.473 2.380 9.131 1.00 93.56 94 ASN A O 1
ATOM 712 N N . ASP A 1 95 ? -21.772 3.670 7.855 1.00 92.31 95 ASP A N 1
ATOM 713 C CA . ASP A 1 95 ? -21.024 3.384 6.623 1.00 92.31 95 ASP A CA 1
ATOM 714 C C . ASP A 1 95 ? -19.541 3.771 6.704 1.00 92.31 95 ASP A C 1
ATOM 716 O O . ASP A 1 95 ? -18.681 3.061 6.181 1.00 92.31 95 ASP A O 1
ATOM 720 N N . THR A 1 96 ? -19.219 4.872 7.387 1.00 90.69 96 THR A N 1
ATOM 721 C CA . THR A 1 96 ? -17.831 5.317 7.579 1.00 90.69 96 THR A CA 1
ATOM 722 C C . THR A 1 96 ? -17.059 4.339 8.457 1.00 90.69 96 THR A C 1
ATOM 724 O O . THR A 1 96 ? -15.959 3.921 8.094 1.00 90.69 96 THR A O 1
ATOM 727 N N . GLN A 1 97 ? -17.656 3.918 9.572 1.00 94.31 97 GLN A N 1
ATOM 728 C CA . GLN A 1 97 ? -17.082 2.917 10.470 1.00 94.31 97 GLN A CA 1
ATOM 729 C C . GLN A 1 97 ? -16.935 1.558 9.777 1.00 94.31 97 GLN A C 1
ATOM 731 O O . GLN A 1 97 ? -15.919 0.893 9.945 1.00 94.31 97 GLN A O 1
ATOM 736 N N . ARG A 1 98 ? -17.912 1.151 8.957 1.00 95.44 98 ARG A N 1
ATOM 737 C CA . ARG A 1 98 ? -17.886 -0.116 8.210 1.00 95.44 98 ARG A CA 1
ATOM 738 C C . ARG A 1 98 ? -16.775 -0.150 7.163 1.00 95.44 98 ARG A C 1
ATOM 740 O O . ARG A 1 98 ? -16.122 -1.182 7.004 1.00 95.44 98 ARG A O 1
ATOM 747 N N . ARG A 1 99 ? -16.525 0.969 6.474 1.00 94.19 99 ARG A N 1
ATOM 748 C CA . ARG A 1 99 ? -15.382 1.098 5.554 1.00 94.19 99 ARG A CA 1
ATOM 749 C C . ARG A 1 99 ? -14.057 0.953 6.293 1.00 94.19 99 ARG A C 1
ATOM 751 O O . ARG A 1 99 ? -13.223 0.151 5.882 1.00 94.19 99 ARG A O 1
ATOM 758 N N . GLU A 1 100 ? -13.889 1.664 7.406 1.00 95.62 100 GLU A N 1
ATOM 759 C CA . GLU A 1 100 ? -12.678 1.559 8.226 1.00 95.62 100 GLU A CA 1
ATOM 760 C C . GLU A 1 100 ? -12.487 0.137 8.775 1.00 95.62 100 GLU A C 1
ATOM 762 O O . GLU A 1 100 ? -11.415 -0.444 8.641 1.00 95.62 100 GLU A O 1
ATOM 767 N N . GLN A 1 101 ? -13.550 -0.474 9.298 1.00 97.38 101 GLN A N 1
ATOM 768 C CA . GLN A 1 101 ? -13.557 -1.856 9.780 1.00 97.38 101 GLN A CA 1
ATOM 769 C C . GLN A 1 101 ? -13.160 -2.856 8.684 1.00 97.38 101 GLN A C 1
ATOM 771 O O . GLN A 1 101 ? -12.390 -3.780 8.946 1.00 97.38 101 GLN A O 1
ATOM 776 N N . SER A 1 102 ? -13.617 -2.651 7.447 1.00 97.25 102 SER A N 1
ATOM 777 C CA . SER A 1 102 ? -13.255 -3.508 6.313 1.00 97.25 102 SER A CA 1
ATOM 778 C C . SER A 1 102 ? -11.764 -3.418 5.973 1.00 97.25 102 SER A C 1
ATOM 780 O O . SER A 1 102 ? -11.133 -4.433 5.678 1.00 97.25 102 SER A O 1
ATOM 782 N N . LEU A 1 103 ? -11.179 -2.221 6.057 1.00 97.50 103 LEU A N 1
ATOM 783 C CA . LEU A 1 103 ? -9.749 -2.016 5.835 1.00 97.50 103 LEU A CA 1
ATOM 784 C C . LEU A 1 103 ? -8.904 -2.593 6.982 1.00 97.50 103 LEU A C 1
ATOM 786 O O . LEU A 1 103 ? -7.912 -3.276 6.733 1.00 97.50 103 LEU A O 1
ATOM 790 N N . LEU A 1 104 ? -9.331 -2.405 8.233 1.00 98.06 104 LEU A N 1
ATOM 791 C CA . LEU A 1 104 ? -8.694 -3.015 9.405 1.00 98.06 104 LEU A CA 1
ATOM 792 C C . LEU A 1 104 ? -8.707 -4.544 9.339 1.00 98.06 104 LEU A C 1
ATOM 794 O O . LEU A 1 104 ? -7.723 -5.177 9.714 1.00 98.06 104 LEU A O 1
ATOM 798 N N . ALA A 1 105 ? -9.778 -5.149 8.816 1.00 98.31 105 ALA A N 1
ATOM 799 C CA . ALA A 1 105 ? -9.834 -6.593 8.609 1.00 98.31 105 ALA A CA 1
ATOM 800 C C . ALA A 1 105 ? -8.704 -7.076 7.683 1.00 98.31 105 ALA A C 1
ATOM 802 O O . ALA A 1 105 ? -8.064 -8.087 7.972 1.00 98.31 105 ALA A O 1
ATOM 803 N N . VAL A 1 106 ? -8.408 -6.335 6.608 1.00 98.38 106 VAL A N 1
ATOM 804 C CA . VAL A 1 106 ? -7.266 -6.619 5.722 1.00 98.38 106 VAL A CA 1
ATOM 805 C C . VAL A 1 106 ? -5.944 -6.487 6.480 1.00 98.38 106 VAL A C 1
ATOM 807 O O . VAL A 1 106 ? -5.114 -7.395 6.428 1.00 98.38 106 VAL A O 1
ATOM 810 N N . GLU A 1 107 ? -5.743 -5.381 7.202 1.00 98.06 107 GLU A N 1
ATOM 811 C CA . GLU A 1 107 ? -4.506 -5.125 7.956 1.00 98.06 107 GLU A CA 1
ATOM 812 C C . GLU A 1 107 ? -4.251 -6.210 9.018 1.00 98.06 107 GLU A C 1
ATOM 814 O O . GLU A 1 107 ? -3.120 -6.673 9.167 1.00 98.06 107 GLU A O 1
ATOM 819 N N . ILE A 1 108 ? -5.304 -6.692 9.688 1.00 98.31 108 ILE A N 1
ATOM 820 C CA . ILE A 1 108 ? -5.243 -7.826 10.620 1.00 98.31 108 ILE A CA 1
ATOM 821 C C . ILE A 1 108 ? -4.794 -9.101 9.904 1.00 98.31 108 ILE A C 1
ATOM 823 O O . ILE A 1 108 ? -3.886 -9.780 10.388 1.00 98.31 108 ILE A O 1
ATOM 827 N N . LYS A 1 109 ? -5.385 -9.432 8.749 1.00 98.25 109 LYS A N 1
ATOM 828 C CA . LYS A 1 109 ? -4.989 -10.617 7.973 1.00 98.25 109 LYS A CA 1
ATOM 829 C C . LYS A 1 109 ? -3.520 -10.564 7.565 1.00 98.25 109 LYS A C 1
ATOM 831 O O . LYS A 1 109 ? -2.800 -11.548 7.731 1.00 98.25 109 LYS A O 1
ATOM 836 N N . LEU A 1 110 ? -3.045 -9.399 7.129 1.00 97.56 110 LEU A N 1
ATOM 837 C CA . LEU A 1 110 ? -1.631 -9.189 6.816 1.00 97.56 110 LEU A CA 1
ATOM 838 C C . LEU A 1 110 ? -0.735 -9.338 8.052 1.00 97.56 110 LEU A C 1
ATOM 840 O O . LEU A 1 110 ? 0.290 -10.016 7.977 1.00 97.56 110 LEU A O 1
ATOM 844 N N . ALA A 1 111 ? -1.135 -8.784 9.198 1.00 96.25 111 ALA A N 1
ATOM 845 C CA . ALA A 1 111 ? -0.408 -8.929 10.460 1.00 96.25 111 ALA A CA 1
ATOM 846 C C . ALA A 1 111 ? -0.348 -10.390 10.948 1.00 96.25 111 ALA A C 1
ATOM 848 O O . ALA A 1 111 ? 0.638 -10.807 11.556 1.00 96.25 111 ALA A O 1
ATOM 849 N N . GLN A 1 112 ? -1.371 -11.188 10.630 1.00 95.56 112 GLN A N 1
ATOM 850 C CA . GLN A 1 112 ? -1.430 -12.634 10.869 1.00 95.56 112 GLN A CA 1
ATOM 851 C C . GLN A 1 112 ? -0.676 -13.462 9.814 1.00 95.56 112 GLN A C 1
ATOM 853 O O . GLN A 1 112 ? -0.633 -14.686 9.920 1.00 95.56 112 GLN A O 1
ATOM 858 N N . LYS A 1 113 ? -0.069 -12.817 8.806 1.00 95.88 113 LYS A N 1
ATOM 859 C CA . LYS A 1 113 ? 0.570 -13.451 7.637 1.00 95.88 113 LYS A CA 1
ATOM 860 C C . LYS A 1 113 ? -0.399 -14.260 6.756 1.00 95.88 113 LYS A C 1
ATOM 862 O O . LYS A 1 113 ? 0.046 -15.011 5.889 1.00 95.88 113 LYS A O 1
ATOM 867 N N . ASP A 1 114 ? -1.707 -14.071 6.922 1.00 97.19 114 ASP A N 1
ATOM 868 C CA . ASP A 1 114 ? -2.760 -14.650 6.082 1.00 97.19 114 ASP A CA 1
ATOM 869 C C . ASP A 1 114 ? -2.943 -13.800 4.814 1.00 97.19 114 ASP A C 1
ATOM 871 O O . ASP A 1 114 ? -3.897 -13.036 4.661 1.00 97.19 114 ASP A O 1
ATOM 875 N N . VAL A 1 115 ? -1.971 -13.897 3.904 1.00 96.44 115 VAL A N 1
ATOM 876 C CA . VAL A 1 115 ? -1.953 -13.110 2.660 1.00 96.44 115 VAL A CA 1
ATOM 877 C C . VAL A 1 115 ? -3.116 -13.475 1.738 1.00 96.44 115 VAL A C 1
ATOM 879 O O . VAL A 1 115 ? -3.703 -12.592 1.121 1.00 96.44 115 VAL A O 1
ATOM 882 N N . ALA A 1 116 ? -3.490 -14.755 1.675 1.00 96.19 116 ALA A N 1
ATOM 883 C CA . ALA A 1 116 ? -4.628 -15.198 0.872 1.00 96.19 116 ALA A CA 1
ATOM 884 C C . ALA A 1 116 ? -5.945 -14.608 1.401 1.00 96.19 116 ALA A C 1
ATOM 886 O O . ALA A 1 116 ? -6.747 -14.091 0.622 1.00 96.19 116 ALA A O 1
ATOM 887 N N . GLY A 1 117 ? -6.142 -14.618 2.724 1.00 97.75 117 GLY A N 1
ATOM 888 C CA . GLY A 1 117 ? -7.285 -13.976 3.363 1.00 97.75 117 GLY A CA 1
ATOM 889 C C . GLY A 1 117 ? -7.298 -12.461 3.165 1.00 97.75 117 GLY A C 1
ATOM 890 O O . GLY A 1 117 ? -8.351 -11.899 2.869 1.00 97.75 117 GLY A O 1
ATOM 891 N N . ALA A 1 118 ? -6.142 -11.799 3.265 1.00 97.88 118 ALA A N 1
ATOM 892 C CA . ALA A 1 118 ? -6.024 -10.366 2.994 1.00 97.88 118 ALA A CA 1
ATOM 893 C C . ALA A 1 118 ? -6.408 -10.023 1.546 1.00 97.88 118 ALA A C 1
ATOM 895 O O . ALA A 1 118 ? -7.186 -9.096 1.329 1.00 97.88 118 ALA A O 1
ATOM 896 N N . GLN A 1 119 ? -5.926 -10.797 0.568 1.00 96.00 119 GLN A N 1
ATOM 897 C CA . GLN A 1 119 ? -6.255 -10.599 -0.844 1.00 96.00 119 GLN A CA 1
ATOM 898 C C . GLN A 1 119 ? -7.753 -10.799 -1.108 1.00 96.00 119 GLN A C 1
ATOM 900 O O . GLN A 1 119 ? -8.388 -9.946 -1.718 1.00 96.00 119 GLN A O 1
ATOM 905 N N . ALA A 1 120 ? -8.346 -11.862 -0.558 1.00 97.12 120 ALA A N 1
ATOM 906 C CA . ALA A 1 120 ? -9.775 -12.137 -0.707 1.00 97.12 120 ALA A CA 1
ATOM 907 C C . ALA A 1 120 ? -10.675 -11.042 -0.102 1.00 97.12 120 ALA A C 1
ATOM 909 O O . ALA A 1 120 ? -11.826 -10.881 -0.517 1.00 97.12 120 ALA A O 1
ATOM 910 N N . LEU A 1 121 ? -10.181 -10.314 0.905 1.00 97.75 121 LEU A N 1
ATOM 911 C CA . LEU A 1 121 ? -10.848 -9.129 1.436 1.00 97.75 121 LEU A CA 1
ATOM 912 C C . LEU A 1 121 ? -10.628 -7.917 0.525 1.00 97.75 121 LEU A C 1
ATOM 914 O O . LEU A 1 121 ? -11.609 -7.270 0.173 1.00 97.75 121 LEU A O 1
ATOM 918 N N . LEU A 1 122 ? -9.385 -7.646 0.107 1.00 96.69 122 LEU A N 1
ATOM 919 C CA . LEU A 1 122 ? -9.039 -6.539 -0.796 1.00 96.69 122 LEU A CA 1
ATOM 920 C C . LEU A 1 122 ? -9.850 -6.570 -2.096 1.00 96.69 122 LEU A C 1
ATOM 922 O O . LEU A 1 122 ? -10.368 -5.534 -2.497 1.00 96.69 122 LEU A O 1
ATOM 926 N N . ASP A 1 123 ? -10.037 -7.746 -2.698 1.00 94.38 123 ASP A N 1
ATOM 927 C CA . ASP A 1 123 ? -10.766 -7.917 -3.964 1.00 94.38 123 ASP A CA 1
ATOM 928 C C . ASP A 1 123 ? -12.245 -7.490 -3.885 1.00 94.38 123 ASP A C 1
ATOM 930 O O . ASP A 1 123 ? -12.890 -7.249 -4.906 1.00 94.38 123 ASP A O 1
ATOM 934 N N . LYS A 1 124 ? -12.803 -7.389 -2.671 1.00 95.38 124 LYS A N 1
ATOM 935 C CA . LYS A 1 124 ? -14.185 -6.943 -2.429 1.00 95.38 124 LYS A CA 1
ATOM 936 C C . LYS A 1 124 ? -14.293 -5.438 -2.203 1.00 95.38 124 LYS A C 1
ATOM 938 O O . LYS A 1 124 ? -15.404 -4.909 -2.191 1.00 95.38 124 LYS A O 1
ATOM 943 N N . LEU A 1 125 ? -13.172 -4.761 -1.974 1.00 95.44 125 LEU A N 1
ATOM 944 C CA . LEU A 1 125 ? -13.130 -3.340 -1.658 1.00 95.44 125 LEU A CA 1
ATOM 945 C C . LEU A 1 125 ? -12.879 -2.527 -2.926 1.00 95.44 125 LEU A C 1
ATOM 947 O O . LEU A 1 125 ? -12.152 -2.940 -3.827 1.00 95.44 125 LEU A O 1
ATOM 951 N N . LYS A 1 126 ? -13.462 -1.330 -2.981 1.00 93.75 126 LYS A N 1
ATOM 952 C CA . LYS A 1 126 ? -13.232 -0.382 -4.072 1.00 93.75 126 LYS A CA 1
ATOM 953 C C . LYS A 1 126 ? -12.460 0.817 -3.533 1.00 93.75 126 LYS A C 1
ATOM 955 O O . LYS A 1 126 ? -13.002 1.536 -2.699 1.00 93.75 126 LYS A O 1
ATOM 960 N N . PRO A 1 127 ? -11.236 1.088 -4.015 1.00 91.81 127 PRO A N 1
ATOM 961 C CA . PRO A 1 127 ? -10.418 2.210 -3.542 1.00 91.81 127 PRO A CA 1
ATOM 962 C C . PRO A 1 127 ? -11.139 3.562 -3.602 1.00 91.81 127 PRO A C 1
ATOM 964 O O . PRO A 1 127 ? -10.949 4.406 -2.732 1.00 91.81 127 PRO A O 1
ATOM 967 N N . ALA A 1 128 ? -11.999 3.759 -4.605 1.00 92.06 128 ALA A N 1
ATOM 968 C CA . ALA A 1 128 ? -12.770 4.987 -4.793 1.00 92.06 128 ALA A CA 1
ATOM 969 C C . ALA A 1 128 ? -13.760 5.287 -3.650 1.00 92.06 128 ALA A C 1
ATOM 971 O O . ALA A 1 128 ? -14.134 6.442 -3.473 1.00 92.06 128 ALA A O 1
ATOM 972 N N . ASP A 1 129 ? -14.140 4.283 -2.853 1.00 91.44 129 ASP A N 1
ATOM 973 C CA . ASP A 1 129 ? -15.085 4.446 -1.742 1.00 91.44 129 ASP A CA 1
ATOM 974 C C . ASP A 1 129 ? -14.404 4.983 -0.464 1.00 91.44 129 ASP A C 1
ATOM 976 O O . ASP A 1 129 ? -15.075 5.280 0.526 1.00 91.44 129 ASP A O 1
ATOM 980 N N . PHE A 1 130 ? -13.071 5.093 -0.460 1.00 91.88 130 PHE A N 1
ATOM 981 C CA . PHE A 1 130 ? -12.264 5.457 0.704 1.00 91.88 130 PHE A CA 1
ATOM 982 C C . PHE A 1 130 ? -11.762 6.902 0.651 1.00 91.88 130 PHE A C 1
ATOM 984 O O . PHE A 1 130 ? -11.482 7.447 -0.417 1.00 91.88 130 PHE A O 1
ATOM 991 N N . ALA A 1 131 ? -11.564 7.501 1.829 1.00 90.00 131 ALA A N 1
ATOM 992 C CA . ALA A 1 131 ? -10.867 8.779 1.953 1.00 90.00 131 ALA A CA 1
ATOM 993 C C . ALA A 1 131 ? -9.371 8.642 1.573 1.00 90.00 131 ALA A C 1
ATOM 995 O O . ALA A 1 131 ? -8.823 7.540 1.657 1.00 90.00 131 ALA A O 1
ATOM 996 N N . PRO A 1 132 ? -8.663 9.729 1.204 1.00 89.88 132 PRO A N 1
ATOM 997 C CA . PRO A 1 132 ? -7.276 9.646 0.725 1.00 89.88 132 PRO A CA 1
ATOM 998 C C . PRO A 1 132 ? -6.301 8.915 1.670 1.00 89.88 132 PRO A C 1
ATOM 1000 O O . PRO A 1 132 ? -5.467 8.126 1.224 1.00 89.88 132 PRO A O 1
ATOM 1003 N N . ASN A 1 133 ? -6.429 9.110 2.987 1.00 89.31 133 ASN A N 1
ATOM 1004 C CA . ASN A 1 133 ? -5.619 8.409 3.992 1.00 89.31 133 ASN A CA 1
ATOM 1005 C C . ASN A 1 133 ? -5.882 6.889 4.003 1.00 89.31 133 ASN A C 1
ATOM 1007 O O . ASN A 1 133 ? -4.957 6.087 4.138 1.00 89.31 133 ASN A O 1
ATOM 1011 N N . GLN A 1 134 ? -7.142 6.489 3.841 1.00 93.38 134 GLN A N 1
ATOM 1012 C CA . GLN A 1 134 ? -7.562 5.093 3.756 1.00 93.38 134 GLN A CA 1
ATOM 1013 C C . GLN A 1 134 ? -7.161 4.467 2.415 1.00 93.38 134 GLN A C 1
ATOM 1015 O O . GLN A 1 134 ? -6.738 3.315 2.388 1.00 93.38 134 GLN A O 1
ATOM 1020 N N . GLN A 1 135 ? -7.197 5.226 1.316 1.00 95.56 135 GLN A N 1
ATOM 1021 C CA . GLN A 1 135 ? -6.675 4.783 0.020 1.00 95.56 135 GLN A CA 1
ATOM 1022 C C . GLN A 1 135 ? -5.182 4.452 0.104 1.00 95.56 135 GLN A C 1
ATOM 1024 O O . GLN A 1 135 ? -4.761 3.398 -0.367 1.00 95.56 135 GLN A O 1
ATOM 1029 N N . ALA A 1 136 ? -4.382 5.293 0.768 1.00 93.62 136 ALA A N 1
ATOM 1030 C CA . ALA A 1 136 ? -2.950 5.039 0.942 1.00 93.62 136 ALA A CA 1
ATOM 1031 C C . ALA A 1 136 ? -2.688 3.715 1.681 1.00 93.62 136 ALA A C 1
ATOM 1033 O O . ALA A 1 136 ? -1.793 2.953 1.306 1.00 93.62 136 ALA A O 1
ATOM 1034 N N . ARG A 1 137 ? -3.502 3.425 2.704 1.00 95.25 137 ARG A N 1
ATOM 1035 C CA . ARG A 1 137 ? -3.477 2.171 3.471 1.00 95.25 137 ARG A CA 1
ATOM 1036 C C . ARG A 1 137 ? -3.949 0.974 2.647 1.00 95.25 137 ARG A C 1
ATOM 1038 O O . ARG A 1 137 ? -3.297 -0.065 2.681 1.00 95.25 137 ARG A O 1
ATOM 1045 N N . TYR A 1 138 ? -5.015 1.125 1.864 1.00 97.31 138 TYR A N 1
ATOM 1046 C CA . TYR A 1 138 ? -5.488 0.096 0.937 1.00 97.31 138 TYR A CA 1
ATOM 1047 C C . TYR A 1 138 ? -4.385 -0.306 -0.052 1.00 97.31 138 TYR A C 1
ATOM 1049 O O . TYR A 1 138 ? -4.063 -1.488 -0.184 1.00 97.31 138 TYR A O 1
ATOM 1057 N N . TRP A 1 139 ? -3.743 0.670 -0.703 1.00 97.38 139 TRP A N 1
ATOM 1058 C CA . TRP A 1 139 ? -2.665 0.382 -1.649 1.00 97.38 139 TRP A CA 1
ATOM 1059 C C . TRP A 1 139 ? -1.441 -0.206 -0.952 1.00 97.38 139 TRP A C 1
ATOM 1061 O O . TRP A 1 139 ? -0.843 -1.148 -1.465 1.00 97.38 139 TRP A O 1
ATOM 1071 N N . GLN A 1 140 ? -1.117 0.261 0.259 1.00 96.50 140 GLN A N 1
ATOM 1072 C CA . GLN A 1 140 ? -0.057 -0.343 1.064 1.00 96.50 140 GLN A CA 1
ATOM 1073 C C . GLN A 1 140 ? -0.339 -1.817 1.367 1.00 96.50 140 GLN A C 1
ATOM 1075 O O . GLN A 1 140 ? 0.570 -2.644 1.275 1.00 96.50 140 GLN A O 1
ATOM 1080 N N . ALA A 1 141 ? -1.583 -2.153 1.708 1.00 97.38 141 ALA A N 1
ATOM 1081 C CA . ALA A 1 141 ? -2.006 -3.523 1.950 1.00 97.38 141 ALA A CA 1
ATOM 1082 C C . ALA A 1 141 ? -1.876 -4.381 0.683 1.00 97.38 141 ALA A C 1
ATOM 1084 O O . ALA A 1 141 ? -1.353 -5.491 0.759 1.00 97.38 141 ALA A O 1
ATOM 1085 N N . GLN A 1 142 ? -2.247 -3.852 -0.487 1.00 97.38 142 GLN A N 1
ATOM 1086 C CA . GLN A 1 142 ? -2.080 -4.545 -1.768 1.00 97.38 142 GLN A CA 1
ATOM 1087 C C . GLN A 1 142 ? -0.594 -4.767 -2.126 1.00 97.38 142 GLN A C 1
ATOM 1089 O O . GLN A 1 142 ? -0.216 -5.846 -2.590 1.00 97.38 142 GLN A O 1
ATOM 1094 N N . ILE A 1 143 ? 0.277 -3.791 -1.841 1.00 97.12 143 ILE A N 1
ATOM 1095 C CA . ILE A 1 143 ? 1.737 -3.913 -2.014 1.00 97.12 143 ILE A CA 1
ATOM 1096 C C . ILE A 1 143 ? 2.303 -5.014 -1.108 1.00 97.12 143 ILE A C 1
ATOM 1098 O O . ILE A 1 143 ? 3.061 -5.867 -1.569 1.00 97.12 143 ILE A O 1
ATOM 1102 N N . VAL A 1 144 ? 1.918 -5.034 0.173 1.00 96.38 144 VAL A N 1
ATOM 1103 C CA . VAL A 1 144 ? 2.365 -6.065 1.128 1.00 96.38 144 VAL A CA 1
ATOM 1104 C C . VAL A 1 144 ? 1.841 -7.445 0.723 1.00 96.38 144 VAL A C 1
ATOM 1106 O O . VAL A 1 144 ? 2.606 -8.411 0.718 1.00 96.38 144 VAL A O 1
ATOM 1109 N N . ALA A 1 145 ? 0.570 -7.538 0.322 1.00 96.38 145 ALA A N 1
ATOM 1110 C CA . ALA A 1 145 ? -0.050 -8.778 -0.145 1.00 96.38 145 ALA A CA 1
ATOM 1111 C C . ALA A 1 145 ? 0.616 -9.334 -1.414 1.00 96.38 145 ALA A C 1
ATOM 1113 O O . ALA A 1 145 ? 0.680 -10.547 -1.598 1.00 96.38 145 ALA A O 1
ATOM 1114 N N . SER A 1 146 ? 1.191 -8.467 -2.253 1.00 94.50 146 SER A N 1
ATOM 1115 C CA . SER A 1 146 ? 1.943 -8.882 -3.444 1.00 94.50 146 SER A CA 1
ATOM 1116 C C . SER A 1 146 ? 3.259 -9.599 -3.108 1.00 94.50 146 SER A C 1
ATOM 1118 O O . SER A 1 146 ? 3.851 -10.227 -3.985 1.00 94.50 146 SER A O 1
ATOM 1120 N N . GLN A 1 147 ? 3.743 -9.516 -1.859 1.00 92.69 147 GLN A N 1
ATOM 1121 C CA . GLN A 1 147 ? 4.971 -10.170 -1.377 1.00 92.69 147 GLN A CA 1
ATOM 1122 C C . GLN A 1 147 ? 6.212 -9.888 -2.248 1.00 92.69 147 GLN A C 1
ATOM 1124 O O . GLN A 1 147 ? 7.086 -10.741 -2.396 1.00 92.69 147 GLN A O 1
ATOM 1129 N N . GLY A 1 148 ? 6.273 -8.707 -2.871 1.00 87.06 148 GLY A N 1
ATOM 1130 C CA . GLY A 1 148 ? 7.361 -8.325 -3.776 1.00 87.06 148 GLY A CA 1
ATOM 1131 C C . GLY A 1 148 ? 7.393 -9.085 -5.106 1.00 87.06 148 GLY A C 1
ATOM 1132 O O . GLY A 1 148 ? 8.354 -8.934 -5.854 1.00 87.06 148 GLY A O 1
ATOM 1133 N N . ARG A 1 149 ? 6.370 -9.889 -5.427 1.00 90.62 149 ARG A N 1
ATOM 1134 C CA . ARG A 1 149 ? 6.268 -10.577 -6.719 1.00 90.62 149 ARG A CA 1
ATOM 1135 C C . ARG A 1 149 ? 5.901 -9.563 -7.807 1.00 90.62 149 ARG A C 1
ATOM 1137 O O . ARG A 1 149 ? 4.814 -8.978 -7.727 1.00 90.62 149 ARG A O 1
ATOM 1144 N N . PRO A 1 150 ? 6.752 -9.369 -8.832 1.00 91.94 150 PRO A N 1
ATOM 1145 C CA . PRO A 1 150 ? 6.431 -8.481 -9.939 1.00 91.94 150 PRO A CA 1
ATOM 1146 C C . PRO A 1 150 ? 5.124 -8.896 -10.613 1.00 91.94 150 PRO A C 1
ATOM 1148 O O . PRO A 1 150 ? 4.959 -10.040 -11.038 1.00 91.94 150 PRO A O 1
ATOM 1151 N N . SER A 1 151 ? 4.170 -7.975 -10.666 1.00 92.50 151 SER A N 1
ATOM 1152 C CA . SER A 1 151 ? 2.852 -8.208 -11.247 1.00 92.50 151 SER A CA 1
ATOM 1153 C C . SER A 1 151 ? 2.202 -6.884 -11.621 1.00 92.50 151 SER A C 1
ATOM 1155 O O . SER A 1 151 ? 2.529 -5.838 -11.060 1.00 92.50 151 SER A O 1
ATOM 1157 N N . LEU A 1 152 ? 1.232 -6.936 -12.533 1.00 92.88 152 LEU A N 1
ATOM 1158 C CA . LEU A 1 152 ? 0.438 -5.765 -12.899 1.00 92.88 152 LEU A CA 1
ATOM 1159 C C . LEU A 1 152 ? -0.277 -5.154 -11.688 1.00 92.88 152 LEU A C 1
ATOM 1161 O O . LEU A 1 152 ? -0.327 -3.937 -11.547 1.00 92.88 152 LEU A O 1
ATOM 1165 N N . THR A 1 153 ? -0.788 -6.006 -10.797 1.00 93.06 153 THR A N 1
ATOM 1166 C CA . THR A 1 153 ? -1.433 -5.590 -9.549 1.00 93.06 153 THR A CA 1
ATOM 1167 C C . THR A 1 153 ? -0.471 -4.801 -8.667 1.00 93.06 153 THR A C 1
ATOM 1169 O O . THR A 1 153 ? -0.823 -3.711 -8.230 1.00 93.06 153 THR A O 1
ATOM 1172 N N . LEU A 1 154 ? 0.760 -5.290 -8.468 1.00 95.69 154 LEU A N 1
ATOM 1173 C CA . LEU A 1 154 ? 1.776 -4.577 -7.689 1.00 95.69 154 LEU A CA 1
ATOM 1174 C C . LEU A 1 154 ? 2.128 -3.218 -8.312 1.00 95.69 154 LEU A C 1
ATOM 1176 O O . LEU A 1 154 ? 2.201 -2.220 -7.598 1.00 95.69 154 LEU A O 1
ATOM 1180 N N . LEU A 1 155 ? 2.319 -3.163 -9.633 1.00 96.00 155 LEU A N 1
ATOM 1181 C CA . LEU A 1 155 ? 2.646 -1.915 -10.333 1.00 96.00 155 LEU A CA 1
ATOM 1182 C C . LEU A 1 155 ? 1.526 -0.880 -10.197 1.00 96.00 155 LEU A C 1
ATOM 1184 O O . LEU A 1 155 ? 1.790 0.271 -9.854 1.00 96.00 155 LEU A O 1
ATOM 1188 N N . ARG A 1 156 ? 0.271 -1.297 -10.401 1.00 95.88 156 ARG A N 1
ATOM 1189 C CA . ARG A 1 156 ? -0.904 -0.438 -10.198 1.00 95.88 156 ARG A CA 1
ATOM 1190 C C . ARG A 1 156 ? -0.991 0.058 -8.758 1.00 95.88 156 ARG A C 1
ATOM 1192 O O . ARG A 1 156 ? -1.234 1.242 -8.554 1.00 95.88 156 ARG A O 1
ATOM 1199 N N . ALA A 1 157 ? -0.734 -0.813 -7.780 1.00 96.81 157 ALA A N 1
ATOM 1200 C CA . ALA A 1 157 ? -0.733 -0.448 -6.366 1.00 96.81 157 ALA A CA 1
ATOM 1201 C C . ALA A 1 157 ? 0.301 0.639 -6.051 1.00 96.81 157 ALA A C 1
ATOM 1203 O O . ALA A 1 157 ? -0.023 1.636 -5.410 1.00 96.81 157 ALA A O 1
ATOM 1204 N N . LEU A 1 158 ? 1.539 0.457 -6.521 1.00 97.44 158 LEU A N 1
ATOM 1205 C CA . LEU A 1 158 ? 2.631 1.402 -6.294 1.00 97.44 158 LEU A CA 1
ATOM 1206 C C . LEU A 1 158 ? 2.330 2.759 -6.937 1.00 97.44 158 LEU A C 1
ATOM 1208 O O . LEU A 1 158 ? 2.400 3.779 -6.251 1.00 97.44 158 LEU A O 1
ATOM 1212 N N . ILE A 1 159 ? 1.900 2.758 -8.202 1.00 96.56 159 ILE A N 1
ATOM 1213 C CA . ILE A 1 159 ? 1.542 3.972 -8.948 1.00 96.56 159 ILE A CA 1
ATOM 1214 C C . ILE A 1 159 ? 0.373 4.711 -8.289 1.00 96.56 159 ILE A C 1
ATOM 1216 O O . ILE A 1 159 ? 0.415 5.933 -8.166 1.00 96.56 159 ILE A O 1
ATOM 1220 N N . ALA A 1 160 ? -0.660 3.991 -7.844 1.00 96.25 160 ALA A N 1
ATOM 1221 C CA . ALA A 1 160 ? -1.818 4.594 -7.189 1.00 96.25 160 ALA A CA 1
ATOM 1222 C C . ALA A 1 160 ? -1.503 5.111 -5.775 1.00 96.25 160 ALA A C 1
ATOM 1224 O O . ALA A 1 160 ? -2.146 6.050 -5.305 1.00 96.25 160 ALA A O 1
ATOM 1225 N N . GLN A 1 161 ? -0.507 4.529 -5.099 1.00 96.81 161 GLN A N 1
ATOM 1226 C CA . GLN A 1 161 ? -0.065 4.980 -3.783 1.00 96.81 161 GLN A CA 1
ATOM 1227 C C . GLN A 1 161 ? 0.779 6.260 -3.855 1.00 96.81 161 GLN A C 1
ATOM 1229 O O . GLN A 1 161 ? 0.615 7.127 -3.002 1.00 96.81 161 GLN A O 1
ATOM 1234 N N . GLU A 1 162 ? 1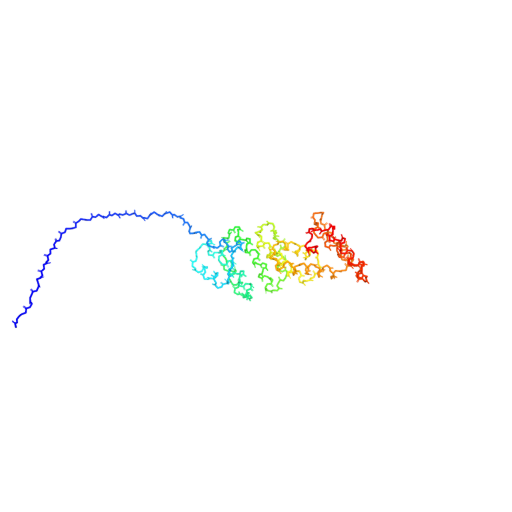.655 6.399 -4.856 1.00 96.31 162 GLU A N 1
ATOM 1235 C CA . GLU A 1 162 ? 2.595 7.525 -5.010 1.00 96.31 162 GLU A CA 1
ATOM 1236 C C . GLU A 1 162 ? 1.988 8.922 -4.751 1.00 96.31 162 GLU A C 1
ATOM 1238 O O . GLU A 1 162 ? 2.559 9.671 -3.945 1.00 96.31 162 GLU A O 1
ATOM 1243 N N . PRO A 1 163 ? 0.835 9.310 -5.339 1.00 95.00 163 PRO A N 1
ATOM 1244 C CA . PRO A 1 163 ? 0.271 10.644 -5.129 1.00 95.00 163 PRO A CA 1
ATOM 1245 C C . PRO A 1 163 ? -0.230 10.875 -3.697 1.00 95.00 163 PRO A C 1
ATOM 1247 O O . PRO A 1 163 ? -0.356 12.025 -3.282 1.00 95.00 163 PRO A O 1
ATOM 1250 N N . LEU A 1 164 ? -0.484 9.805 -2.941 1.00 93.94 164 LEU A N 1
ATOM 1251 C CA . LEU A 1 164 ? -0.999 9.843 -1.570 1.00 93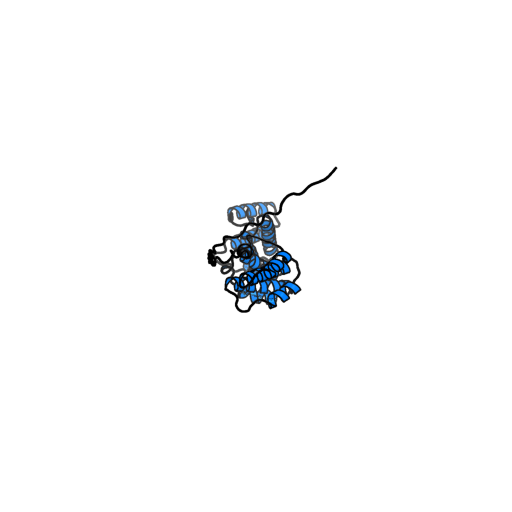.94 164 LEU A CA 1
ATOM 1252 C C . LEU A 1 164 ? 0.118 9.892 -0.515 1.00 93.94 164 LEU A C 1
ATOM 1254 O O . LEU A 1 164 ? -0.160 10.051 0.674 1.00 93.94 164 LEU A O 1
ATOM 1258 N N . LEU A 1 165 ? 1.376 9.723 -0.930 1.00 92.44 165 LEU A N 1
ATOM 1259 C CA . LEU A 1 165 ? 2.528 9.704 -0.035 1.00 92.44 165 LEU A CA 1
ATOM 1260 C C . LEU A 1 165 ? 3.073 11.106 0.238 1.00 92.44 165 LEU A C 1
ATOM 1262 O O . LEU A 1 165 ? 3.053 12.000 -0.611 1.00 92.44 165 LEU A O 1
ATOM 1266 N N . ALA A 1 166 ? 3.652 11.273 1.428 1.00 90.81 166 ALA A N 1
ATOM 1267 C CA . ALA A 1 166 ? 4.456 12.444 1.745 1.00 90.81 166 ALA A CA 1
ATOM 1268 C C . ALA A 1 166 ? 5.722 12.485 0.872 1.00 90.81 166 ALA A C 1
ATOM 1270 O O . ALA A 1 166 ? 6.246 11.447 0.470 1.00 90.81 166 ALA A O 1
ATOM 1271 N N . ALA A 1 167 ? 6.265 13.684 0.636 1.00 89.56 167 ALA A N 1
ATOM 1272 C CA . ALA A 1 167 ? 7.419 13.890 -0.247 1.00 89.56 167 ALA A CA 1
ATOM 1273 C C . ALA A 1 167 ? 8.614 12.968 0.065 1.00 89.56 167 ALA A C 1
ATOM 1275 O O . ALA A 1 167 ? 9.220 12.413 -0.845 1.00 89.56 167 ALA A O 1
ATOM 1276 N N . LYS A 1 168 ? 8.901 12.746 1.353 1.00 90.88 168 LYS A N 1
ATOM 1277 C CA . LYS A 1 168 ? 9.991 11.871 1.813 1.00 90.88 168 LYS A CA 1
ATOM 1278 C C . LYS A 1 168 ? 9.807 10.389 1.450 1.00 90.88 168 LYS A C 1
ATOM 1280 O O . LYS A 1 168 ? 10.791 9.667 1.352 1.00 90.88 168 LYS A O 1
ATOM 1285 N N . ASP A 1 169 ? 8.564 9.939 1.273 1.00 92.81 169 ASP A N 1
ATOM 1286 C CA . ASP A 1 169 ? 8.217 8.532 1.046 1.00 92.81 169 ASP A CA 1
ATOM 1287 C C . ASP A 1 169 ? 8.001 8.226 -0.448 1.00 92.81 169 ASP A C 1
ATOM 1289 O O . ASP A 1 169 ? 8.048 7.062 -0.852 1.00 92.81 169 ASP A O 1
ATOM 1293 N N . LYS A 1 170 ? 7.825 9.261 -1.286 1.00 95.00 170 LYS A N 1
ATOM 1294 C CA . LYS A 1 170 ? 7.650 9.127 -2.743 1.00 95.00 170 LYS A CA 1
ATOM 1295 C C . LYS A 1 170 ? 8.841 8.448 -3.413 1.00 95.00 170 LYS A C 1
ATOM 1297 O O . LYS A 1 170 ? 8.631 7.508 -4.170 1.00 95.00 170 LYS A O 1
ATOM 1302 N N . GLN A 1 171 ? 10.076 8.844 -3.087 1.00 95.56 171 GLN A N 1
ATOM 1303 C CA . GLN A 1 171 ? 11.269 8.232 -3.691 1.00 95.56 171 GLN A CA 1
ATOM 1304 C C . GLN A 1 171 ? 11.322 6.722 -3.437 1.00 95.56 171 GLN A C 1
ATOM 1306 O O . GLN A 1 171 ? 11.531 5.946 -4.359 1.00 95.56 171 GLN A O 1
ATOM 1311 N N . LYS A 1 172 ? 11.021 6.287 -2.208 1.00 95.62 172 LYS A N 1
ATOM 1312 C CA . LYS A 1 172 ? 10.975 4.861 -1.863 1.00 95.62 172 LYS A CA 1
ATOM 1313 C C . LYS A 1 172 ? 9.931 4.098 -2.689 1.00 95.62 172 LYS A C 1
ATOM 1315 O O . LYS A 1 172 ? 10.163 2.951 -3.061 1.00 95.62 172 LYS A O 1
ATOM 1320 N N . ASN A 1 173 ? 8.780 4.711 -2.962 1.00 97.19 173 ASN A N 1
ATOM 1321 C CA . ASN A 1 173 ? 7.746 4.120 -3.812 1.00 97.19 173 ASN A CA 1
ATOM 1322 C C . ASN A 1 173 ? 8.179 4.061 -5.293 1.00 97.19 173 ASN A C 1
ATOM 1324 O O . ASN A 1 173 ? 7.985 3.031 -5.940 1.00 97.19 173 ASN A O 1
ATOM 1328 N N . ILE A 1 174 ? 8.827 5.113 -5.803 1.00 97.44 174 ILE A N 1
ATOM 1329 C CA . ILE A 1 174 ? 9.412 5.159 -7.153 1.00 97.44 174 ILE A CA 1
ATOM 1330 C C . ILE A 1 174 ? 10.463 4.051 -7.313 1.00 97.44 174 ILE A C 1
ATOM 1332 O O . ILE A 1 174 ? 10.390 3.268 -8.261 1.00 97.44 174 ILE A O 1
ATOM 1336 N N . ASP A 1 175 ? 11.374 3.918 -6.349 1.00 96.69 175 ASP A N 1
ATOM 1337 C CA . ASP A 1 175 ? 12.411 2.883 -6.342 1.00 96.69 175 ASP A CA 1
ATOM 1338 C C . ASP A 1 175 ? 11.796 1.477 -6.320 1.00 96.69 175 ASP A C 1
ATOM 1340 O O . ASP A 1 175 ? 12.222 0.599 -7.069 1.00 96.69 175 ASP A O 1
ATOM 1344 N N . ALA A 1 176 ? 10.747 1.262 -5.518 1.00 96.69 176 ALA A N 1
ATOM 1345 C CA . ALA A 1 176 ? 10.016 -0.005 -5.485 1.00 96.69 176 ALA A CA 1
ATOM 1346 C C . ALA A 1 176 ? 9.295 -0.303 -6.814 1.00 96.69 176 ALA A C 1
ATOM 1348 O O . ALA A 1 176 ? 9.259 -1.455 -7.251 1.00 96.69 176 ALA A O 1
ATOM 1349 N N . THR A 1 177 ? 8.759 0.724 -7.483 1.00 97.44 177 THR A N 1
ATOM 1350 C CA . THR A 1 177 ? 8.145 0.601 -8.818 1.00 97.44 177 THR A CA 1
ATOM 1351 C C . THR A 1 177 ? 9.185 0.166 -9.840 1.00 97.44 177 THR A C 1
ATOM 1353 O O . THR A 1 177 ? 8.971 -0.800 -10.576 1.00 97.44 177 THR A O 1
ATOM 1356 N N . TRP A 1 178 ? 10.351 0.814 -9.833 1.00 96.88 178 TRP A N 1
ATOM 1357 C CA . TRP A 1 178 ? 11.461 0.450 -10.703 1.00 96.88 178 TRP A CA 1
ATOM 1358 C C . TRP A 1 178 ? 12.007 -0.951 -10.411 1.00 96.88 178 TRP A C 1
ATOM 1360 O O . TRP A 1 178 ? 12.269 -1.723 -11.335 1.00 96.88 178 TRP A O 1
ATOM 1370 N N . GLN A 1 179 ? 12.136 -1.320 -9.137 1.00 95.69 179 GLN A N 1
ATOM 1371 C CA . GLN A 1 179 ? 12.567 -2.655 -8.729 1.00 95.69 179 GLN A CA 1
ATOM 1372 C C . GLN A 1 179 ? 11.597 -3.734 -9.227 1.00 95.69 179 GLN A C 1
ATOM 1374 O O . GLN A 1 179 ? 12.037 -4.754 -9.756 1.00 95.69 179 GLN A O 1
ATOM 1379 N N . ALA A 1 180 ? 10.285 -3.507 -9.106 1.00 95.31 180 ALA A N 1
ATOM 1380 C CA . ALA A 1 180 ? 9.281 -4.433 -9.618 1.00 95.31 180 ALA A CA 1
ATOM 1381 C C . ALA A 1 180 ? 9.382 -4.585 -11.144 1.00 95.31 180 ALA A C 1
ATOM 1383 O O . ALA A 1 180 ? 9.382 -5.709 -11.636 1.00 95.31 180 ALA A O 1
ATOM 1384 N N . LEU A 1 181 ? 9.529 -3.482 -11.886 1.00 94.44 181 LEU A N 1
ATOM 1385 C CA . LEU A 1 181 ? 9.668 -3.502 -13.349 1.00 94.44 181 LEU A CA 1
ATOM 1386 C C . LEU A 1 181 ? 10.953 -4.198 -13.798 1.00 94.44 181 LEU A C 1
ATOM 1388 O O . LEU A 1 181 ? 10.910 -5.116 -14.612 1.00 94.44 181 LEU A O 1
ATOM 1392 N N . SER A 1 182 ? 12.103 -3.787 -13.274 1.00 93.00 182 SER A N 1
ATOM 1393 C CA . SER A 1 182 ? 13.408 -4.328 -13.680 1.00 93.00 182 SER A CA 1
ATOM 1394 C C . SER A 1 182 ? 13.581 -5.814 -13.341 1.00 93.00 182 SER A C 1
ATOM 1396 O O . SER A 1 182 ? 14.364 -6.498 -13.999 1.00 93.00 182 SER A O 1
ATOM 1398 N N . ALA A 1 183 ? 12.824 -6.329 -12.365 1.00 92.62 183 ALA A N 1
ATOM 1399 C CA . ALA A 1 183 ? 12.783 -7.749 -12.023 1.00 92.62 183 ALA A CA 1
ATOM 1400 C C . ALA A 1 183 ? 11.901 -8.601 -12.958 1.00 92.62 183 ALA A C 1
ATOM 1402 O O . ALA A 1 183 ? 12.023 -9.827 -12.949 1.00 92.62 183 ALA A O 1
ATOM 1403 N N . MET A 1 184 ? 11.008 -7.996 -13.752 1.00 92.00 184 MET A N 1
ATOM 1404 C CA . MET A 1 184 ? 10.235 -8.734 -14.758 1.00 92.00 184 MET A CA 1
ATOM 1405 C C . MET A 1 184 ? 11.126 -9.139 -15.935 1.00 92.00 184 MET A C 1
ATOM 1407 O O . MET A 1 184 ? 12.141 -8.517 -16.215 1.00 92.00 184 MET A O 1
ATOM 1411 N N . THR A 1 185 ? 10.729 -10.169 -16.671 1.00 88.50 185 THR A N 1
ATOM 1412 C CA . THR A 1 185 ? 11.304 -10.488 -17.987 1.00 88.50 185 THR A CA 1
ATOM 1413 C C . THR A 1 185 ? 10.601 -9.695 -19.091 1.00 88.50 185 THR A C 1
ATOM 1415 O O . THR A 1 185 ? 9.471 -9.232 -18.912 1.00 88.50 185 THR A O 1
ATOM 1418 N N . GLN A 1 186 ? 11.235 -9.567 -20.263 1.00 82.62 186 GLN A N 1
ATOM 1419 C CA . GLN A 1 186 ? 10.606 -8.921 -21.423 1.00 82.62 186 GLN A CA 1
ATOM 1420 C C . GLN A 1 186 ? 9.282 -9.591 -21.813 1.00 82.62 186 GLN A C 1
ATOM 1422 O O . GLN A 1 186 ? 8.314 -8.895 -22.111 1.00 82.62 186 GLN A O 1
ATOM 1427 N N . ASP A 1 187 ? 9.215 -10.923 -21.775 1.00 85.88 187 ASP A N 1
ATOM 1428 C CA . ASP A 1 187 ? 7.996 -11.657 -22.122 1.00 85.88 187 ASP A CA 1
ATOM 1429 C C . ASP A 1 187 ? 6.876 -11.383 -21.117 1.00 85.88 187 ASP A C 1
ATOM 1431 O O . ASP A 1 187 ? 5.760 -11.054 -21.514 1.00 85.88 187 ASP A O 1
ATOM 1435 N N . GLN A 1 188 ? 7.182 -11.396 -19.814 1.00 85.88 188 GLN A N 1
ATOM 1436 C CA . GLN A 1 188 ? 6.212 -11.013 -18.783 1.00 85.88 188 GLN A CA 1
ATOM 1437 C C . GLN A 1 188 ? 5.693 -9.588 -19.001 1.00 85.88 188 GLN A C 1
ATOM 1439 O O . GLN A 1 188 ? 4.486 -9.368 -18.943 1.00 85.88 188 GLN A O 1
ATOM 1444 N N . ALA A 1 189 ? 6.576 -8.633 -19.306 1.00 82.75 189 ALA A N 1
ATOM 1445 C CA . ALA A 1 189 ? 6.190 -7.247 -19.561 1.00 82.75 189 ALA A CA 1
ATOM 1446 C C . ALA A 1 189 ? 5.310 -7.092 -20.816 1.00 82.75 189 ALA A C 1
ATOM 1448 O O . ALA A 1 189 ? 4.367 -6.303 -20.814 1.00 82.75 189 ALA A O 1
ATOM 1449 N N . ARG A 1 190 ? 5.571 -7.863 -21.880 1.00 81.50 190 ARG A N 1
ATOM 1450 C CA . ARG A 1 190 ? 4.779 -7.843 -23.126 1.00 81.50 190 ARG A CA 1
ATOM 1451 C C . ARG A 1 190 ? 3.376 -8.421 -22.959 1.00 81.50 190 ARG A C 1
ATOM 1453 O O . ARG A 1 190 ? 2.474 -8.008 -23.678 1.00 81.50 190 ARG A O 1
ATOM 1460 N N . THR A 1 191 ? 3.188 -9.351 -22.024 1.00 87.19 191 THR A N 1
ATOM 1461 C CA . THR A 1 191 ? 1.862 -9.926 -21.723 1.00 87.19 191 THR A CA 1
ATOM 1462 C C . THR A 1 191 ? 0.968 -9.009 -20.887 1.00 87.19 191 THR A C 1
ATOM 1464 O O . THR A 1 191 ? -0.210 -9.311 -20.701 1.00 87.19 191 THR A O 1
ATOM 1467 N N . LEU A 1 192 ? 1.501 -7.895 -20.373 1.00 88.25 192 LEU A N 1
ATOM 1468 C CA . LEU A 1 192 ? 0.722 -6.955 -19.580 1.00 88.25 192 LEU A CA 1
ATOM 1469 C C . LEU A 1 192 ? -0.293 -6.218 -20.456 1.00 88.25 192 LEU A C 1
ATOM 1471 O O . LEU A 1 192 ? 0.070 -5.464 -21.356 1.00 88.25 192 LEU A O 1
ATOM 1475 N N . VAL A 1 193 ? -1.574 -6.400 -20.138 1.00 89.31 193 VAL A N 1
ATOM 1476 C CA . VAL A 1 193 ? -2.673 -5.644 -20.741 1.00 89.31 193 VAL A CA 1
ATOM 1477 C C . VAL A 1 193 ? -3.012 -4.472 -19.826 1.00 89.31 193 VAL A C 1
ATOM 1479 O O . VAL A 1 193 ? -3.530 -4.662 -18.722 1.00 89.31 193 VAL A O 1
ATOM 1482 N N . ILE A 1 194 ? -2.694 -3.265 -20.287 1.00 91.00 194 ILE A N 1
ATOM 1483 C CA . ILE A 1 194 ? -3.019 -2.009 -19.606 1.00 91.00 194 ILE A CA 1
ATOM 1484 C C . ILE A 1 194 ? -4.212 -1.337 -20.285 1.00 91.00 194 ILE A C 1
ATOM 1486 O O . ILE A 1 194 ? -4.436 -1.514 -21.485 1.00 91.00 194 ILE A O 1
ATOM 1490 N N . ASN A 1 195 ? -4.979 -0.572 -19.519 1.00 88.88 195 ASN A N 1
ATOM 1491 C CA . ASN A 1 195 ? -6.071 0.228 -20.051 1.00 88.88 195 ASN A CA 1
ATOM 1492 C C . ASN A 1 195 ? -5.516 1.493 -20.724 1.00 88.88 195 ASN A C 1
ATOM 1494 O O . ASN A 1 195 ? -4.430 1.971 -20.393 1.00 88.88 195 ASN A O 1
ATOM 1498 N N . ALA A 1 196 ? -6.280 2.057 -21.661 1.00 83.31 196 ALA A N 1
ATOM 1499 C CA . ALA A 1 196 ? -5.860 3.223 -22.443 1.00 83.31 196 ALA A CA 1
ATOM 1500 C C . ALA A 1 196 ? -5.662 4.503 -21.605 1.00 83.31 196 ALA A C 1
ATOM 1502 O O . ALA A 1 196 ? -4.979 5.424 -22.040 1.00 83.31 196 ALA A O 1
ATOM 1503 N N . ASP A 1 197 ? -6.261 4.574 -20.418 1.00 89.88 197 ASP A N 1
ATOM 1504 C CA . ASP A 1 197 ? -6.164 5.696 -19.486 1.00 89.88 197 ASP A CA 1
ATOM 1505 C C . ASP A 1 197 ? -4.981 5.577 -18.506 1.00 89.88 197 ASP A C 1
ATOM 1507 O O . ASP A 1 197 ? -4.664 6.531 -17.792 1.00 89.88 197 ASP A O 1
ATOM 1511 N N . GLU A 1 198 ? -4.255 4.453 -18.504 1.00 93.00 198 GLU A N 1
ATOM 1512 C CA . GLU A 1 198 ? -3.126 4.199 -17.601 1.00 93.00 198 GLU A CA 1
ATOM 1513 C C . GLU A 1 198 ? -1.804 4.826 -18.095 1.00 93.00 198 GLU A C 1
ATOM 1515 O O . GLU A 1 198 ? -0.759 4.175 -18.143 1.00 93.00 198 GLU A O 1
ATOM 1520 N N . ASN A 1 199 ? -1.819 6.124 -18.416 1.00 94.50 199 ASN A N 1
ATOM 1521 C CA . ASN A 1 199 ? -0.677 6.848 -18.999 1.00 94.50 199 ASN A CA 1
ATOM 1522 C C . ASN A 1 199 ? 0.608 6.776 -18.153 1.00 94.50 199 ASN A C 1
ATOM 1524 O O . ASN A 1 199 ? 1.712 6.665 -18.689 1.00 94.50 199 ASN A O 1
ATOM 1528 N N . VAL A 1 200 ? 0.486 6.831 -16.820 1.00 96.25 200 VAL A N 1
ATOM 1529 C CA . VAL A 1 200 ? 1.647 6.733 -15.916 1.00 96.25 200 VAL A CA 1
ATOM 1530 C C . VAL A 1 200 ? 2.263 5.335 -15.977 1.00 96.25 200 VAL A C 1
ATOM 1532 O O . VAL A 1 200 ? 3.483 5.208 -16.072 1.00 96.25 200 VAL A O 1
ATOM 1535 N N . LEU A 1 201 ? 1.434 4.287 -15.982 1.00 96.06 201 LEU A N 1
ATOM 1536 C CA . LEU A 1 201 ? 1.892 2.904 -16.106 1.00 96.06 201 LEU A CA 1
ATOM 1537 C C . LEU A 1 201 ? 2.499 2.638 -17.485 1.00 96.06 201 LEU A C 1
ATOM 1539 O O . LEU A 1 201 ? 3.552 2.013 -17.569 1.00 96.06 201 LEU A O 1
ATOM 1543 N N . GLN A 1 202 ? 1.894 3.164 -18.552 1.00 95.25 202 GLN A N 1
ATOM 1544 C CA . GLN A 1 202 ? 2.472 3.097 -19.892 1.00 95.25 202 GLN A CA 1
ATOM 1545 C C . GLN A 1 202 ? 3.874 3.715 -19.920 1.00 95.25 202 GLN A C 1
ATOM 1547 O O . GLN A 1 202 ? 4.805 3.089 -20.422 1.00 95.25 202 GLN A O 1
ATOM 1552 N N . GLY A 1 203 ? 4.049 4.899 -19.323 1.00 96.19 203 GLY A N 1
ATOM 1553 C CA . GLY A 1 203 ? 5.363 5.530 -19.205 1.00 96.19 203 GLY A CA 1
ATOM 1554 C C . GLY A 1 203 ? 6.376 4.642 -18.484 1.00 96.19 203 GLY A C 1
ATOM 1555 O O . GLY A 1 203 ? 7.496 4.479 -18.956 1.00 96.19 203 GLY A O 1
ATOM 1556 N N . TRP A 1 204 ? 5.984 3.999 -17.386 1.00 96.88 204 TRP A N 1
ATOM 1557 C CA . TRP A 1 204 ? 6.845 3.058 -16.667 1.00 96.88 204 TRP A CA 1
ATOM 1558 C C . TRP A 1 204 ? 7.270 1.843 -17.509 1.00 96.88 204 TRP A C 1
ATOM 1560 O O . TRP A 1 204 ? 8.442 1.462 -17.487 1.00 96.88 204 TRP A O 1
ATOM 1570 N N . LEU A 1 205 ? 6.352 1.259 -18.283 1.00 94.56 205 LEU A N 1
ATOM 1571 C CA . LEU A 1 205 ? 6.664 0.144 -19.188 1.00 94.56 205 LEU A CA 1
ATOM 1572 C C . LEU A 1 205 ? 7.582 0.576 -20.339 1.00 94.56 205 LEU A C 1
ATOM 1574 O O . LEU A 1 205 ? 8.460 -0.181 -20.752 1.00 94.56 205 LEU A O 1
ATOM 1578 N N . ASP A 1 206 ? 7.437 1.805 -20.828 1.00 94.88 206 ASP A N 1
ATOM 1579 C CA . ASP A 1 206 ? 8.331 2.346 -21.850 1.00 94.88 206 ASP A CA 1
ATOM 1580 C C . ASP A 1 206 ? 9.740 2.622 -21.306 1.00 94.88 206 ASP A C 1
ATOM 1582 O O . ASP A 1 206 ? 10.717 2.334 -22.000 1.00 94.88 206 ASP A O 1
ATOM 1586 N N . LEU A 1 207 ? 9.880 3.075 -20.053 1.00 96.31 207 LEU A N 1
ATOM 1587 C CA . LEU A 1 207 ? 11.192 3.176 -19.393 1.00 96.31 207 LEU A CA 1
ATOM 1588 C C . LEU A 1 207 ? 11.859 1.804 -19.258 1.00 96.31 207 LEU A C 1
ATOM 1590 O O . LEU A 1 207 ? 13.056 1.652 -19.499 1.00 96.31 207 LEU A O 1
ATOM 1594 N N . GLN A 1 208 ? 11.077 0.790 -18.891 1.00 95.50 208 GLN A N 1
ATOM 1595 C CA . GLN A 1 208 ? 11.556 -0.581 -18.765 1.00 95.50 208 GLN A CA 1
ATOM 1596 C C . GLN A 1 208 ? 12.082 -1.120 -20.106 1.00 95.50 208 GLN A C 1
ATOM 1598 O O . GLN A 1 208 ? 13.135 -1.756 -20.136 1.00 95.50 208 GLN A O 1
ATOM 1603 N N . ARG A 1 209 ? 11.395 -0.835 -21.221 1.00 93.56 209 ARG A N 1
ATOM 1604 C CA . ARG A 1 209 ? 11.864 -1.182 -22.577 1.00 93.56 209 ARG A CA 1
ATOM 1605 C C . ARG A 1 209 ? 13.176 -0.480 -22.913 1.00 93.56 209 ARG A C 1
ATOM 1607 O O . ARG A 1 209 ? 14.132 -1.152 -23.284 1.00 93.56 209 ARG A O 1
ATOM 1614 N N . VAL A 1 210 ? 13.253 0.836 -22.683 1.00 95.38 210 VAL A N 1
ATOM 1615 C CA . VAL A 1 210 ? 14.496 1.612 -22.857 1.00 95.38 210 VAL A CA 1
ATOM 1616 C C . VAL A 1 210 ? 15.647 0.973 -22.081 1.00 95.38 210 VAL A C 1
ATOM 1618 O O . VAL A 1 210 ? 16.737 0.810 -22.626 1.00 95.38 210 VAL A O 1
ATOM 1621 N N . TRP A 1 211 ? 15.414 0.565 -20.834 1.00 95.06 211 TRP A N 1
ATOM 1622 C CA . TRP A 1 211 ? 16.430 -0.119 -20.043 1.00 95.06 211 TRP A CA 1
ATOM 1623 C C . TRP A 1 211 ? 16.810 -1.479 -20.620 1.00 95.06 211 TRP A C 1
ATOM 1625 O O . TRP A 1 211 ? 17.993 -1.764 -20.768 1.00 95.06 211 TRP A O 1
ATOM 1635 N N . PHE A 1 212 ? 15.845 -2.319 -20.984 1.00 93.19 212 PHE A N 1
ATOM 1636 C CA . PHE A 1 212 ? 16.141 -3.629 -21.558 1.00 93.19 212 PHE A CA 1
ATOM 1637 C C . PHE A 1 212 ? 16.972 -3.558 -22.837 1.00 93.19 212 PHE A C 1
ATOM 1639 O O . PHE A 1 212 ? 17.892 -4.362 -22.994 1.00 93.19 212 PHE A O 1
ATOM 1646 N N . ASP A 1 213 ? 16.652 -2.606 -23.709 1.00 94.00 213 ASP A N 1
ATOM 1647 C CA . ASP A 1 213 ? 17.291 -2.463 -25.014 1.00 94.00 213 ASP A CA 1
ATOM 1648 C C . ASP A 1 213 ? 18.696 -1.849 -24.894 1.00 94.00 213 ASP A C 1
ATOM 1650 O O . ASP A 1 213 ? 19.580 -2.187 -25.678 1.00 94.00 213 ASP A O 1
ATOM 1654 N N . ASN A 1 214 ? 18.929 -0.994 -23.886 1.00 95.50 214 ASN A N 1
ATOM 1655 C CA . ASN A 1 214 ? 20.149 -0.180 -23.789 1.00 95.50 214 ASN A CA 1
ATOM 1656 C C . ASN A 1 214 ? 21.024 -0.457 -22.552 1.00 95.50 214 ASN A C 1
ATOM 1658 O O . ASN A 1 214 ? 22.090 0.130 -22.433 1.00 95.50 214 ASN A O 1
ATOM 1662 N N . ARG A 1 215 ? 20.652 -1.349 -21.620 1.00 92.69 215 ARG A N 1
ATOM 1663 C CA . ARG A 1 215 ? 21.388 -1.559 -20.342 1.00 92.69 215 ARG A CA 1
ATOM 1664 C C . ARG A 1 215 ? 22.869 -1.941 -20.465 1.00 92.69 215 ARG A C 1
ATOM 1666 O O . ARG A 1 215 ? 23.591 -1.822 -19.481 1.00 92.69 215 ARG A O 1
ATOM 1673 N N . ASN A 1 216 ? 23.309 -2.413 -21.631 1.00 94.94 216 ASN A N 1
ATOM 1674 C CA . ASN A 1 216 ? 24.708 -2.764 -21.896 1.00 94.94 216 ASN A CA 1
ATOM 1675 C C . ASN A 1 216 ? 25.516 -1.610 -22.526 1.00 94.94 216 ASN A C 1
ATOM 1677 O O . ASN A 1 216 ? 26.726 -1.746 -22.679 1.00 94.94 216 ASN A O 1
ATOM 1681 N N . ASP A 1 217 ? 24.865 -0.498 -22.880 1.00 96.88 217 ASP A N 1
ATOM 1682 C CA . ASP A 1 217 ? 25.468 0.708 -23.453 1.00 96.88 217 ASP A CA 1
ATOM 1683 C C . ASP A 1 217 ? 25.056 1.929 -22.602 1.00 96.88 217 ASP A C 1
ATOM 1685 O O . ASP A 1 217 ? 23.940 2.442 -22.733 1.00 96.88 217 ASP A O 1
ATOM 1689 N N . PRO A 1 218 ? 25.928 2.393 -21.687 1.00 95.19 218 PRO A N 1
ATOM 1690 C CA . PRO A 1 218 ? 25.608 3.495 -20.783 1.00 95.19 218 PRO A CA 1
ATOM 1691 C C . PRO A 1 218 ? 25.247 4.813 -21.482 1.00 95.19 218 PRO A C 1
ATOM 1693 O O . PRO A 1 218 ? 24.403 5.552 -20.967 1.00 95.19 218 PRO A O 1
ATOM 1696 N N . ASP A 1 219 ? 25.850 5.109 -22.637 1.00 96.69 219 ASP A N 1
ATOM 1697 C CA . ASP A 1 219 ? 25.604 6.358 -23.364 1.00 96.69 219 ASP A CA 1
ATOM 1698 C C . ASP A 1 219 ? 24.232 6.320 -24.045 1.00 96.69 219 ASP A C 1
ATOM 1700 O O . ASP A 1 219 ? 23.441 7.262 -23.903 1.00 96.69 219 ASP A O 1
ATOM 1704 N N . MET A 1 220 ? 23.896 5.198 -24.691 1.00 96.31 220 MET A N 1
ATOM 1705 C CA . MET A 1 220 ? 22.564 4.979 -25.268 1.00 96.31 220 MET A CA 1
ATOM 1706 C C . MET A 1 220 ? 21.481 4.916 -24.191 1.00 96.31 220 MET A C 1
ATOM 1708 O O . MET A 1 220 ? 20.403 5.487 -24.368 1.00 96.31 220 MET A O 1
ATOM 1712 N N . LEU A 1 221 ? 21.761 4.296 -23.039 1.00 96.31 221 LEU A N 1
ATOM 1713 C CA . LEU A 1 221 ? 20.823 4.259 -21.918 1.00 96.31 221 LEU A CA 1
ATOM 1714 C C . LEU A 1 221 ? 20.542 5.665 -21.384 1.00 96.31 221 LEU A C 1
ATOM 1716 O O . LEU A 1 221 ? 19.383 6.027 -21.181 1.00 96.31 221 LEU A O 1
ATOM 1720 N N . LYS A 1 222 ? 21.584 6.478 -21.184 1.00 96.50 222 LYS A N 1
ATOM 1721 C CA . LYS A 1 222 ? 21.436 7.857 -20.708 1.00 96.50 222 LYS A CA 1
ATOM 1722 C C . LYS A 1 222 ? 20.627 8.707 -21.689 1.00 96.50 222 LYS A C 1
ATOM 1724 O O . LYS A 1 222 ? 19.740 9.445 -21.256 1.00 96.50 222 LYS A O 1
ATOM 1729 N N . ALA A 1 223 ? 20.896 8.586 -22.990 1.00 96.94 223 ALA A N 1
ATOM 1730 C CA . ALA A 1 223 ? 20.127 9.269 -24.029 1.00 96.94 223 ALA A CA 1
ATOM 1731 C C . ALA A 1 223 ? 18.660 8.803 -24.052 1.00 96.94 223 ALA A C 1
ATOM 1733 O O . ALA A 1 223 ? 17.746 9.628 -24.030 1.00 96.94 223 ALA A O 1
ATOM 1734 N N . GLY A 1 224 ? 18.427 7.489 -23.997 1.00 97.19 224 GLY A N 1
ATOM 1735 C CA . GLY A 1 224 ? 17.089 6.902 -23.975 1.00 97.19 224 GLY A CA 1
ATOM 1736 C C . GLY A 1 224 ? 16.266 7.322 -22.755 1.00 97.19 224 GLY A C 1
ATOM 1737 O O . GLY A 1 224 ? 15.076 7.612 -22.893 1.00 97.19 224 GLY A O 1
ATOM 1738 N N . ILE A 1 225 ? 16.887 7.410 -21.573 1.00 97.06 225 ILE A N 1
ATOM 1739 C CA . ILE A 1 225 ? 16.243 7.926 -20.355 1.00 97.06 225 ILE A CA 1
ATOM 1740 C C . ILE A 1 225 ? 15.888 9.407 -20.527 1.00 97.06 225 ILE A C 1
ATOM 1742 O O . ILE A 1 225 ? 14.761 9.790 -20.223 1.00 97.06 225 ILE A O 1
ATOM 1746 N N . ALA A 1 226 ? 16.793 10.235 -21.058 1.00 97.31 226 ALA A N 1
ATOM 1747 C CA . ALA A 1 226 ? 16.516 11.656 -21.283 1.00 97.31 226 ALA A CA 1
ATOM 1748 C C . ALA A 1 226 ? 15.341 11.877 -22.256 1.00 97.31 226 ALA A C 1
ATOM 1750 O O . ALA A 1 226 ? 14.493 12.745 -22.037 1.00 97.31 226 ALA A O 1
ATOM 1751 N N . ASP A 1 227 ? 15.245 11.072 -23.314 1.00 97.44 227 ASP A N 1
ATOM 1752 C CA . ASP A 1 227 ? 14.119 11.132 -24.250 1.00 97.44 227 ASP A CA 1
ATOM 1753 C C . ASP A 1 227 ? 12.830 10.552 -23.660 1.00 97.44 227 ASP A C 1
ATOM 1755 O O . ASP A 1 227 ? 11.731 11.031 -23.952 1.00 97.44 227 ASP A O 1
ATOM 1759 N N . TRP A 1 228 ? 12.931 9.547 -22.791 1.00 97.94 228 TRP A 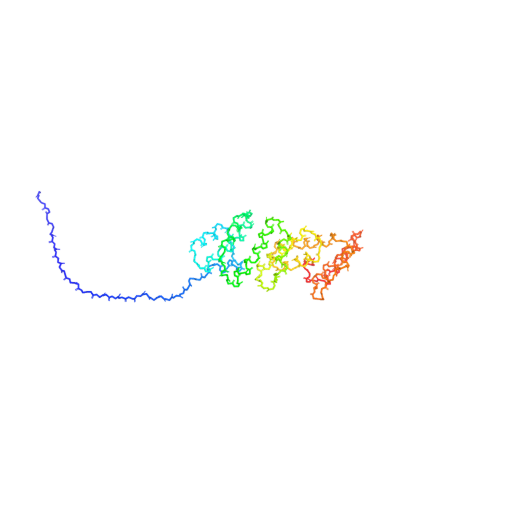N 1
ATOM 1760 C CA . TRP A 1 228 ? 11.800 9.071 -22.001 1.00 97.94 228 TRP A CA 1
ATOM 1761 C C . TRP A 1 228 ? 11.258 10.156 -21.055 1.00 97.94 228 TRP A C 1
ATOM 1763 O O . TRP A 1 228 ? 10.049 10.391 -21.049 1.00 97.94 228 TRP A O 1
ATOM 1773 N N . GLN A 1 229 ? 12.125 10.882 -20.340 1.00 97.56 229 GLN A N 1
ATOM 1774 C CA . GLN A 1 229 ? 11.729 11.978 -19.443 1.00 97.56 229 GLN A CA 1
ATOM 1775 C C . GLN A 1 229 ? 10.952 13.075 -20.188 1.00 97.56 229 GLN A C 1
ATOM 1777 O O . GLN A 1 229 ? 9.945 13.574 -19.687 1.00 97.56 229 GLN A O 1
ATOM 1782 N N . LYS A 1 230 ? 11.361 13.406 -21.423 1.00 97.19 230 LYS A N 1
ATOM 1783 C CA . LYS A 1 230 ? 10.640 14.362 -22.286 1.00 97.19 230 LYS A CA 1
ATOM 1784 C C . LYS A 1 230 ? 9.271 13.849 -22.740 1.00 97.19 230 LYS A C 1
ATOM 1786 O O . LYS A 1 230 ? 8.348 14.646 -22.877 1.00 97.19 230 LYS A O 1
ATOM 1791 N N . ARG A 1 231 ? 9.136 12.541 -22.998 1.00 97.06 231 ARG A N 1
ATOM 1792 C CA . ARG A 1 231 ? 7.865 11.912 -23.407 1.00 97.06 231 ARG A CA 1
ATOM 1793 C C . ARG A 1 231 ? 6.872 11.785 -22.252 1.00 97.06 231 ARG A C 1
ATOM 1795 O O . ARG A 1 231 ? 5.674 11.926 -22.475 1.00 97.06 231 ARG A O 1
ATOM 1802 N N . TYR A 1 232 ? 7.362 11.558 -21.033 1.00 96.94 232 TYR A N 1
ATOM 1803 C CA . TYR A 1 232 ? 6.539 11.317 -19.843 1.00 96.94 232 TYR A CA 1
ATOM 1804 C C . TYR A 1 232 ? 6.833 12.298 -18.695 1.00 96.94 232 TYR A C 1
ATOM 1806 O O . TYR A 1 232 ? 7.098 11.860 -17.575 1.00 96.94 232 TYR A O 1
ATOM 1814 N N . PRO A 1 233 ? 6.708 13.623 -18.900 1.00 96.12 233 PRO A N 1
ATOM 1815 C CA . PRO A 1 233 ? 7.084 14.623 -17.892 1.00 96.12 233 PRO A CA 1
ATOM 1816 C C . PRO A 1 233 ? 6.218 14.577 -16.620 1.00 96.12 233 PRO A C 1
ATOM 1818 O O . PRO A 1 233 ? 6.580 15.135 -15.588 1.00 96.12 233 PRO A O 1
ATOM 1821 N N . GLN A 1 234 ? 5.049 13.931 -16.685 1.00 93.62 234 GLN A N 1
ATOM 1822 C CA . GLN A 1 234 ? 4.150 13.751 -15.543 1.00 93.62 234 GLN A CA 1
ATOM 1823 C C . GLN A 1 234 ? 4.412 12.456 -14.761 1.00 93.62 234 GLN A C 1
ATOM 1825 O O . GLN A 1 234 ? 3.855 12.291 -13.676 1.00 93.62 234 GLN A O 1
ATOM 1830 N N . ASN A 1 235 ? 5.239 11.538 -15.278 1.00 96.69 235 ASN A N 1
ATOM 1831 C CA . ASN A 1 235 ? 5.567 10.309 -14.564 1.00 96.69 235 ASN A CA 1
ATOM 1832 C C . ASN A 1 235 ? 6.444 10.641 -13.337 1.00 96.69 235 ASN A C 1
ATOM 1834 O O . ASN A 1 235 ? 7.396 11.411 -13.475 1.00 96.69 235 ASN A O 1
ATOM 1838 N N . PRO A 1 236 ? 6.164 10.078 -12.145 1.00 94.94 236 PRO A N 1
ATOM 1839 C CA . PRO A 1 236 ? 6.969 10.325 -10.949 1.00 94.94 236 PRO A CA 1
ATOM 1840 C C . PRO A 1 236 ? 8.465 10.039 -11.128 1.00 94.94 236 PRO A C 1
ATOM 1842 O O . PRO A 1 236 ? 9.279 10.791 -10.609 1.00 94.94 236 PRO A O 1
ATOM 1845 N N . GLY A 1 237 ? 8.837 9.014 -11.904 1.00 93.88 237 GLY A N 1
ATOM 1846 C CA . GLY A 1 237 ? 10.240 8.681 -12.175 1.00 93.88 237 GLY A CA 1
ATOM 1847 C C . GLY A 1 237 ? 10.951 9.631 -13.148 1.00 93.88 237 GLY A C 1
ATOM 1848 O O . GLY A 1 237 ? 12.147 9.478 -13.373 1.00 93.88 237 GLY A O 1
ATOM 1849 N N . ALA A 1 238 ? 10.231 10.578 -13.760 1.00 94.56 238 ALA A N 1
ATOM 1850 C CA . ALA A 1 238 ? 10.803 11.564 -14.677 1.00 94.56 238 ALA A CA 1
ATOM 1851 C C . ALA A 1 238 ? 11.206 12.880 -13.993 1.00 94.56 238 ALA A C 1
ATOM 1853 O O . ALA A 1 238 ? 11.805 13.732 -14.652 1.00 94.56 238 ALA A O 1
ATOM 1854 N N . LYS A 1 239 ? 10.843 13.053 -12.717 1.00 88.50 239 LYS A N 1
ATOM 1855 C CA . LYS A 1 239 ? 11.052 14.278 -11.937 1.00 88.50 239 LYS A CA 1
ATOM 1856 C C . LYS A 1 239 ? 12.362 14.263 -11.162 1.00 88.50 239 LYS A C 1
ATOM 1858 O O . LYS A 1 239 ? 12.825 13.161 -10.803 1.00 88.50 239 LYS A O 1
#

Organism: Salmonella enterica (NCBI:txid28901)

Radius of gyration: 30.58 Å; chains: 1; bounding box: 63×62×111 Å

InterPro domains:
  IPR007443 Penicillin-binding protein activator LpoA [PF04348] (42-239)
  IPR007443 Penicillin-binding protein activator LpoA [PTHR38038] (1-239)
  IPR011990 Tetratricopeptide-like helical domain superfamily [G3DSA:1.25.40.10] (24-147)